Protein AF-A0ABD5PIG9-F1 (afdb_monomer)

Organism: NCBI:txid1364940

pLDDT: mean 81.3, std 18.11, range [39.03, 98.19]

Radius of gyration: 24.41 Å; Cα contacts (8 Å, |Δi|>4): 290; chains: 1; bounding box: 47×44×94 Å

Secondary structure (DSSP, 8-state):
------------SPPHHHHHHHHS-EEEE-SSGGGTT-TTEEEEEETTS-EEEEETTTTEESSGGGGGTTTTT--HHHHHHHHHTTSSPBPTTS-GGGS-TTTTTTSSS--EEE-TTS-EEE--S-S--S------SS--PPPTT--PPTT-SS--HHHHHTT--S--TTPPPP----

Foldseek 3Di:
DDDDPPPPPPPPDDDVLLLCLFQFDKDWAALDDPRNVNPQWIWIQGPVRDTWIARLVQLAIPDPVRVVQPPHPGGSRSSNVCQLQQVDADEQPDDNVSGHPCRNVNPPHFGWHADPVGDIDTHDDDPDPPDPPPPPDDDPDQDPPFQFDAPDQAGDPSRVVVPDGGTDNPHDHDPPDD

Structure (mmCIF, N/CA/C/O backbone):
data_AF-A0ABD5PIG9-F1
#
_entry.id   AF-A0ABD5PIG9-F1
#
loop_
_atom_site.group_PDB
_atom_site.id
_atom_site.type_symbol
_atom_site.label_atom_id
_atom_site.label_alt_id
_atom_site.label_comp_id
_atom_site.label_asym_id
_atom_site.label_entity_id
_atom_site.label_seq_id
_atom_site.pdbx_PDB_ins_code
_atom_site.Cartn_x
_atom_site.Cartn_y
_atom_site.Cartn_z
_atom_site.occupancy
_atom_site.B_iso_or_equiv
_atom_site.auth_seq_id
_atom_site.auth_comp_id
_atom_site.auth_asym_id
_atom_site.auth_atom_id
_atom_site.pdbx_PDB_model_num
ATOM 1 N N . MET A 1 1 ? -8.890 -8.506 -49.738 1.00 39.03 1 MET A N 1
ATOM 2 C CA . MET A 1 1 ? -7.422 -8.424 -49.581 1.00 39.03 1 MET A CA 1
ATOM 3 C C . MET A 1 1 ? -7.186 -7.591 -48.327 1.00 39.03 1 MET A C 1
ATOM 5 O O . MET A 1 1 ? -7.317 -6.383 -48.386 1.00 39.03 1 MET A O 1
ATOM 9 N N . SER A 1 2 ? -7.379 -8.223 -47.170 1.00 49.31 2 SER A N 1
ATOM 10 C CA . SER A 1 2 ? -6.330 -8.854 -46.350 1.00 49.31 2 SER A CA 1
ATOM 11 C C . SER A 1 2 ? -5.656 -7.812 -45.455 1.00 49.31 2 SER A C 1
ATOM 13 O O . SER A 1 2 ? -4.847 -7.031 -45.935 1.00 49.31 2 SER A O 1
ATOM 15 N N . ILE A 1 3 ? -6.185 -7.692 -44.237 1.00 56.75 3 ILE A N 1
ATOM 16 C CA . ILE A 1 3 ? -5.529 -7.994 -42.950 1.00 56.75 3 ILE A CA 1
ATOM 17 C C . ILE A 1 3 ? -4.554 -6.906 -42.496 1.00 56.75 3 ILE A C 1
ATOM 19 O O . ILE A 1 3 ? -3.367 -6.951 -42.774 1.00 56.75 3 ILE A O 1
ATOM 23 N N . TYR A 1 4 ? -5.069 -5.949 -41.735 1.00 59.78 4 TYR A N 1
ATOM 24 C CA . TYR A 1 4 ? -4.296 -5.355 -40.648 1.00 59.78 4 TYR A CA 1
ATOM 25 C C . TYR A 1 4 ? -5.263 -5.228 -39.467 1.00 59.78 4 TYR A C 1
ATOM 27 O O . TYR A 1 4 ? -5.643 -4.137 -39.053 1.00 59.78 4 TYR A O 1
ATOM 35 N N . GLU A 1 5 ? -5.753 -6.376 -38.989 1.00 55.44 5 GLU A N 1
ATOM 36 C CA . GLU A 1 5 ? -6.077 -6.492 -37.570 1.00 55.44 5 GLU A CA 1
ATOM 37 C C . GLU A 1 5 ? -4.741 -6.261 -36.869 1.00 55.44 5 GLU A C 1
ATOM 39 O O . GLU A 1 5 ? -3.821 -7.068 -36.976 1.00 55.44 5 GLU A O 1
ATOM 44 N N . ALA A 1 6 ? -4.573 -5.065 -36.312 1.00 51.53 6 ALA A N 1
ATOM 45 C CA . ALA A 1 6 ? -3.455 -4.792 -35.440 1.00 51.53 6 ALA A CA 1
ATOM 46 C C . ALA A 1 6 ? -3.723 -5.604 -34.177 1.00 51.53 6 ALA A C 1
ATOM 48 O O . ALA A 1 6 ? -4.491 -5.172 -33.319 1.00 51.53 6 ALA A O 1
ATOM 49 N N . ASP A 1 7 ? -3.138 -6.7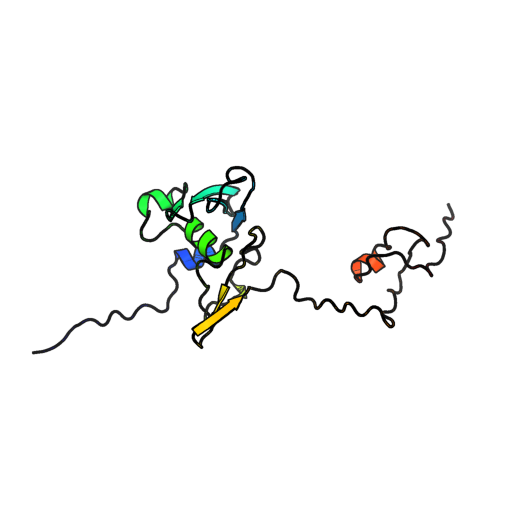99 -34.109 1.00 44.84 7 ASP A N 1
ATOM 50 C CA . ASP A 1 7 ? -2.909 -7.486 -32.850 1.00 44.84 7 ASP A CA 1
ATOM 51 C C . ASP A 1 7 ? -2.265 -6.463 -31.913 1.00 44.84 7 ASP A C 1
ATOM 53 O O . ASP A 1 7 ? -1.114 -6.050 -32.098 1.00 44.84 7 ASP A O 1
ATOM 57 N N . ALA A 1 8 ? -3.058 -5.962 -30.966 1.00 47.59 8 ALA A N 1
ATOM 58 C CA . ALA A 1 8 ? -2.567 -5.143 -29.884 1.00 47.59 8 ALA A CA 1
ATOM 59 C C . ALA A 1 8 ? -1.571 -6.023 -29.137 1.00 47.59 8 ALA A C 1
ATOM 61 O O . ALA A 1 8 ? -1.948 -6.955 -28.431 1.00 47.59 8 ALA A O 1
ATOM 62 N N . VAL A 1 9 ? -0.284 -5.772 -29.360 1.00 43.84 9 VAL A N 1
ATOM 63 C CA . VAL A 1 9 ? 0.760 -6.319 -28.511 1.00 43.84 9 VAL A CA 1
ATOM 64 C C . VAL A 1 9 ? 0.521 -5.659 -27.161 1.00 43.84 9 VAL A C 1
ATOM 66 O O . VAL A 1 9 ? 0.937 -4.521 -26.952 1.00 43.84 9 VAL A O 1
ATOM 69 N N . GLU A 1 10 ? -0.256 -6.326 -26.305 1.00 49.53 10 GLU A N 1
ATOM 70 C CA . GLU A 1 10 ? -0.412 -6.000 -24.891 1.00 49.53 10 GLU A CA 1
ATOM 71 C C . GLU A 1 10 ? 1.001 -5.750 -24.369 1.00 49.53 10 GLU A C 1
ATOM 73 O O . GLU A 1 10 ? 1.834 -6.662 -24.331 1.00 49.53 10 GLU A O 1
ATOM 78 N N . SER A 1 11 ? 1.332 -4.485 -24.106 1.00 50.00 11 SER A N 1
ATOM 79 C CA . SER A 1 11 ? 2.664 -4.144 -23.639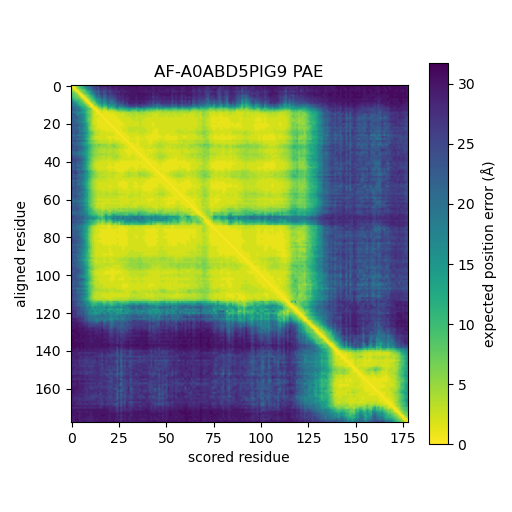 1.00 50.00 11 SER A CA 1
ATOM 80 C C . SER A 1 11 ? 2.871 -4.898 -22.335 1.00 50.00 11 SER A C 1
ATOM 82 O O . SER A 1 11 ? 2.123 -4.697 -21.384 1.00 50.00 11 SER A O 1
ATOM 84 N N . ILE A 1 12 ? 3.907 -5.730 -22.274 1.00 62.06 12 ILE A N 1
ATOM 85 C CA . ILE A 1 12 ? 4.318 -6.420 -21.042 1.00 62.06 12 ILE A CA 1
ATOM 86 C C . ILE A 1 12 ? 4.847 -5.399 -20.012 1.00 62.06 12 ILE A C 1
ATOM 88 O O . ILE A 1 12 ? 5.242 -5.763 -18.916 1.00 62.06 12 ILE A O 1
ATOM 92 N N . ASP A 1 13 ? 4.867 -4.111 -20.354 1.00 76.69 13 ASP A N 1
ATOM 93 C CA . ASP A 1 13 ? 5.374 -3.044 -19.513 1.00 76.69 13 ASP A CA 1
ATOM 94 C C . ASP A 1 13 ? 4.358 -2.633 -18.441 1.00 76.69 13 ASP A C 1
ATOM 96 O O . ASP A 1 13 ? 3.146 -2.599 -18.671 1.00 76.69 13 ASP A O 1
ATOM 100 N N . LEU A 1 14 ? 4.862 -2.298 -17.255 1.00 85.19 14 LEU A N 1
ATOM 101 C CA . LEU A 1 14 ? 4.020 -1.771 -16.188 1.00 85.19 14 LEU A CA 1
ATOM 102 C C . LEU A 1 14 ? 3.572 -0.362 -16.562 1.00 85.19 14 LEU A C 1
ATOM 104 O O . LEU A 1 14 ? 4.367 0.463 -17.016 1.00 85.19 14 LEU A O 1
ATOM 108 N N . GLU A 1 15 ? 2.315 -0.030 -16.269 1.00 89.62 15 GLU A N 1
ATOM 109 C CA . GLU A 1 15 ? 1.901 1.360 -16.389 1.00 89.62 15 GLU A CA 1
ATOM 110 C C . GLU A 1 15 ? 2.760 2.244 -15.465 1.00 89.62 15 GLU A C 1
ATOM 112 O O . GLU A 1 15 ? 3.003 1.881 -14.310 1.00 89.62 15 GLU A O 1
ATOM 117 N N . PRO A 1 16 ? 3.143 3.466 -15.882 1.00 91.44 16 PRO A N 1
ATOM 118 C CA . PRO A 1 16 ? 3.972 4.353 -15.061 1.00 91.44 16 PRO A CA 1
ATOM 119 C C . PRO A 1 16 ? 3.415 4.620 -13.654 1.00 91.44 16 PRO A C 1
ATOM 121 O O . PRO A 1 16 ? 4.156 4.938 -12.727 1.00 91.44 16 PRO A O 1
ATOM 124 N N . ARG A 1 17 ? 2.095 4.509 -13.468 1.00 92.12 17 ARG A N 1
ATOM 125 C CA . ARG A 1 17 ? 1.446 4.653 -12.156 1.00 92.12 17 ARG A CA 1
ATOM 126 C C . ARG A 1 17 ? 1.561 3.408 -11.293 1.00 92.12 17 ARG A C 1
ATOM 128 O O . ARG A 1 17 ? 1.597 3.561 -10.078 1.00 92.12 17 ARG A O 1
ATOM 135 N N . ASP A 1 18 ? 1.615 2.226 -11.899 1.00 94.12 18 ASP A N 1
ATOM 136 C CA . ASP A 1 18 ? 1.912 0.990 -11.180 1.00 94.12 18 ASP A CA 1
ATOM 137 C C . ASP A 1 18 ? 3.352 1.029 -10.681 1.00 94.12 18 ASP A C 1
ATOM 139 O O . ASP A 1 18 ? 3.585 0.780 -9.504 1.00 94.12 18 ASP A O 1
ATOM 143 N N . VAL A 1 19 ? 4.289 1.472 -11.531 1.00 94.81 19 VAL A N 1
ATOM 144 C CA . VAL A 1 19 ? 5.687 1.690 -11.131 1.00 94.81 19 VAL A CA 1
ATOM 145 C C . VAL A 1 19 ? 5.746 2.613 -9.917 1.00 94.81 19 VAL A C 1
ATOM 147 O O . VAL A 1 19 ? 6.268 2.227 -8.881 1.00 94.81 19 VAL A O 1
ATOM 150 N N . ARG A 1 20 ? 5.133 3.800 -9.990 1.00 95.12 20 ARG A N 1
ATOM 151 C CA . ARG A 1 20 ? 5.138 4.751 -8.865 1.00 95.12 20 ARG A CA 1
ATOM 152 C C . ARG A 1 20 ? 4.449 4.215 -7.612 1.00 95.12 20 ARG A C 1
ATOM 154 O O . ARG A 1 20 ? 4.896 4.513 -6.514 1.00 95.12 20 ARG A O 1
ATOM 161 N N . ALA A 1 21 ? 3.363 3.459 -7.760 1.00 95.88 21 ALA A N 1
ATOM 162 C CA . ALA A 1 21 ? 2.675 2.846 -6.629 1.00 95.88 21 ALA A CA 1
ATOM 163 C C . ALA A 1 21 ? 3.526 1.759 -5.952 1.00 95.88 21 ALA A C 1
ATOM 165 O O . ALA A 1 21 ? 3.414 1.555 -4.746 1.00 95.88 21 ALA A O 1
ATOM 166 N N . LEU A 1 22 ? 4.367 1.055 -6.709 1.00 96.06 22 LEU A N 1
ATOM 167 C CA . LEU A 1 22 ? 5.247 0.023 -6.169 1.00 96.06 22 LEU A CA 1
ATOM 168 C C . LEU A 1 22 ? 6.526 0.605 -5.569 1.00 96.06 22 LEU A C 1
ATOM 170 O O . LEU A 1 22 ? 6.946 0.119 -4.527 1.00 96.06 22 LEU A O 1
ATOM 174 N N . THR A 1 23 ? 7.121 1.631 -6.182 1.00 95.50 23 THR A N 1
ATOM 175 C CA . THR A 1 23 ? 8.476 2.096 -5.835 1.00 95.50 23 THR A CA 1
ATOM 176 C C . THR A 1 23 ? 8.529 3.346 -4.955 1.00 95.50 23 THR A C 1
ATOM 178 O O . THR A 1 23 ? 9.51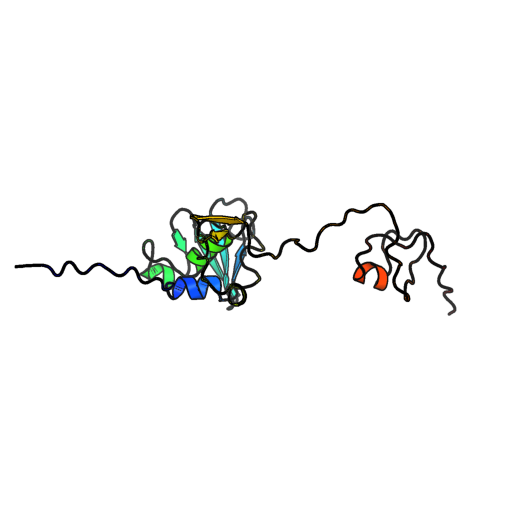9 3.550 -4.256 1.00 95.50 23 THR A O 1
ATOM 181 N N . GLU A 1 24 ? 7.510 4.214 -4.966 1.00 96.19 24 GLU A N 1
ATOM 182 C CA . GLU A 1 24 ? 7.509 5.386 -4.083 1.00 96.19 24 GLU A CA 1
ATOM 183 C C . GLU A 1 24 ? 7.164 4.988 -2.644 1.00 96.19 24 GLU A C 1
ATOM 185 O O . GLU A 1 24 ? 6.273 4.171 -2.409 1.00 96.19 24 GLU A O 1
ATOM 190 N N . CYS A 1 25 ? 7.820 5.642 -1.681 1.00 95.50 25 CYS A N 1
ATOM 191 C CA . CYS A 1 25 ? 7.554 5.442 -0.261 1.00 95.50 25 CYS A CA 1
ATOM 192 C C . CYS A 1 25 ? 6.132 5.900 0.097 1.00 95.50 25 CYS A C 1
ATOM 194 O O . CYS A 1 25 ? 5.823 7.100 0.044 1.00 95.50 25 CYS A O 1
ATOM 196 N N . GLN A 1 26 ? 5.254 4.949 0.425 1.00 96.38 26 GLN A N 1
ATOM 197 C CA . GLN A 1 26 ? 3.865 5.231 0.799 1.00 96.38 26 GLN A CA 1
ATOM 198 C C . GLN A 1 26 ? 3.332 4.228 1.827 1.00 96.38 26 GLN A C 1
ATOM 200 O O . GLN A 1 26 ? 3.316 3.019 1.581 1.00 96.38 26 GLN A O 1
ATOM 205 N N . SER A 1 27 ? 2.773 4.724 2.926 1.00 97.00 27 SER A N 1
ATOM 206 C CA . SER A 1 27 ? 2.111 3.884 3.928 1.00 97.00 27 SER A CA 1
ATOM 207 C C . SER A 1 27 ? 0.622 3.761 3.615 1.00 97.00 27 SER A C 1
ATOM 209 O O . SER A 1 27 ? -0.044 4.762 3.350 1.00 97.00 27 SER A O 1
ATOM 211 N N . VAL A 1 28 ? 0.097 2.537 3.655 1.00 98.06 28 VAL A N 1
ATOM 212 C CA . VAL A 1 28 ? -1.342 2.254 3.557 1.00 98.06 28 VAL A CA 1
ATOM 213 C C . VAL A 1 28 ? -1.818 1.829 4.932 1.00 98.06 28 VAL A C 1
ATOM 215 O O . VAL A 1 28 ? -1.350 0.815 5.435 1.00 98.06 28 VAL A O 1
ATOM 218 N N . LEU A 1 29 ? -2.714 2.608 5.528 1.00 97.69 29 LEU A N 1
ATOM 219 C CA . LEU A 1 29 ? -3.262 2.348 6.853 1.00 97.69 29 LEU A CA 1
ATOM 220 C C . LEU A 1 29 ? -4.715 1.892 6.729 1.00 97.69 29 LEU A C 1
ATOM 222 O O . LEU A 1 29 ? -5.505 2.517 6.015 1.00 97.69 29 LEU A O 1
ATOM 226 N N . GLU A 1 30 ? -5.062 0.841 7.463 1.00 96.50 30 GLU A N 1
ATOM 227 C CA . GLU A 1 30 ? -6.441 0.411 7.704 1.00 96.50 30 GLU A CA 1
ATOM 228 C C . GLU A 1 30 ? -6.808 0.595 9.183 1.00 96.50 30 GLU A C 1
ATOM 230 O O . GLU A 1 30 ? -5.932 0.699 10.042 1.00 96.50 30 GLU A O 1
ATOM 235 N N . ASP A 1 31 ? -8.108 0.680 9.472 1.00 95.56 31 ASP A N 1
ATOM 236 C CA . ASP A 1 31 ? -8.677 0.758 10.827 1.00 95.56 31 ASP A CA 1
ATOM 237 C C . ASP A 1 31 ? -8.042 1.814 11.769 1.00 95.56 31 ASP A C 1
ATOM 239 O O . ASP A 1 31 ? -8.007 1.687 12.995 1.00 95.56 31 ASP A O 1
ATOM 243 N N . MET A 1 32 ? -7.548 2.921 11.209 1.00 93.19 32 MET A N 1
ATOM 244 C CA . MET A 1 32 ? -6.927 4.004 11.974 1.00 93.19 32 MET A CA 1
ATOM 245 C C . MET A 1 32 ? -7.318 5.382 11.434 1.00 93.19 32 MET A C 1
ATOM 247 O O . MET A 1 32 ? -7.628 5.563 10.257 1.00 93.19 32 MET A O 1
ATOM 251 N N . GLY A 1 33 ? -7.300 6.392 12.308 1.00 92.88 33 GLY A N 1
ATOM 252 C CA . GLY A 1 33 ? -7.524 7.783 11.923 1.00 92.88 33 GLY A CA 1
ATOM 253 C C . GLY A 1 33 ? -8.888 7.978 11.260 1.00 92.88 33 GLY A C 1
ATOM 254 O O . GLY A 1 33 ? -9.921 7.638 11.837 1.00 92.88 33 GLY A O 1
ATOM 255 N N . ARG A 1 34 ? -8.885 8.523 10.038 1.00 94.75 34 ARG A N 1
ATOM 256 C CA . ARG A 1 34 ? -10.098 8.807 9.248 1.00 94.75 34 ARG A CA 1
ATOM 257 C C . ARG A 1 34 ? -10.830 7.552 8.756 1.00 94.75 34 ARG A C 1
ATOM 259 O O . ARG A 1 34 ? -11.977 7.678 8.344 1.00 94.75 34 ARG A O 1
ATOM 266 N N . VAL A 1 35 ? -10.188 6.383 8.789 1.00 96.75 35 VAL A N 1
ATOM 267 C CA . VAL A 1 35 ? -10.733 5.112 8.271 1.00 96.75 35 VAL A CA 1
ATOM 268 C C . VAL A 1 35 ? -10.982 4.074 9.370 1.00 96.75 35 VAL A C 1
ATOM 270 O O . VAL A 1 35 ? -11.126 2.885 9.108 1.00 96.75 35 VAL A O 1
ATOM 273 N N . LYS A 1 36 ? -11.040 4.514 10.629 1.00 96.62 36 LYS A N 1
ATOM 274 C CA . LYS A 1 36 ? -11.334 3.638 11.766 1.00 96.62 36 LYS A CA 1
ATOM 275 C C . LYS A 1 36 ? -12.732 3.016 11.647 1.00 96.62 36 LYS A C 1
ATOM 277 O O . LYS A 1 36 ? -13.708 3.744 11.467 1.00 96.62 36 LYS A O 1
ATOM 282 N N . ASN A 1 37 ? -12.829 1.700 11.837 1.00 95.94 37 ASN A N 1
ATOM 283 C CA . ASN A 1 37 ? -14.034 0.884 11.661 1.00 95.94 37 ASN A CA 1
ATOM 284 C C . ASN A 1 37 ? -14.704 1.064 10.284 1.00 95.94 37 ASN A C 1
ATOM 286 O O . ASN A 1 37 ? -15.934 1.052 10.189 1.00 95.94 37 ASN A O 1
ATOM 290 N N . ALA A 1 38 ? -13.915 1.307 9.236 1.00 95.25 38 ALA A N 1
ATOM 291 C CA . ALA A 1 38 ? -14.417 1.570 7.897 1.00 95.25 38 ALA A CA 1
ATOM 292 C C . ALA A 1 38 ? -13.822 0.567 6.900 1.00 95.25 38 ALA A C 1
ATOM 294 O O . ALA A 1 38 ? -12.716 0.751 6.397 1.00 95.25 38 ALA A O 1
ATOM 295 N N . ASP A 1 39 ? -14.572 -0.500 6.626 1.00 94.75 39 ASP A N 1
ATOM 296 C CA . ASP A 1 39 ? -14.156 -1.543 5.686 1.00 94.75 39 ASP A CA 1
ATOM 297 C C . ASP A 1 39 ? -13.954 -0.977 4.273 1.00 94.75 39 ASP A C 1
ATOM 299 O O . ASP A 1 39 ? -14.695 -0.095 3.830 1.00 94.75 39 ASP A O 1
ATOM 303 N N . ASP A 1 40 ? -12.968 -1.517 3.554 1.00 95.31 40 ASP A N 1
ATOM 304 C CA . ASP A 1 40 ? -12.550 -1.105 2.203 1.00 95.31 40 ASP A CA 1
ATOM 305 C C . ASP A 1 40 ? -12.097 0.365 2.069 1.00 95.31 40 ASP A C 1
ATOM 307 O O . ASP A 1 40 ? -11.829 0.832 0.956 1.00 95.31 40 ASP A O 1
ATOM 311 N N . LEU A 1 41 ? -11.975 1.096 3.183 1.00 97.75 41 LEU A N 1
ATOM 312 C CA . LEU A 1 41 ? -11.447 2.454 3.221 1.00 97.75 41 LEU A CA 1
ATOM 313 C C . LEU A 1 41 ? -10.039 2.466 3.807 1.00 97.75 41 LEU A C 1
ATOM 315 O O . LEU A 1 41 ? -9.777 1.946 4.887 1.00 97.75 41 LEU A O 1
ATOM 319 N N . TYR A 1 42 ? -9.133 3.120 3.090 1.00 98.12 42 TYR A N 1
ATOM 320 C CA . TYR A 1 42 ? -7.719 3.172 3.432 1.00 98.12 42 TYR A CA 1
ATOM 321 C C . TYR A 1 42 ? -7.234 4.613 3.490 1.00 98.12 42 TYR A C 1
ATOM 323 O O . TYR A 1 42 ? -7.607 5.450 2.662 1.00 98.12 42 TYR A O 1
ATOM 331 N N . LEU A 1 43 ? -6.369 4.901 4.459 1.00 98.19 43 LEU A N 1
ATOM 332 C CA . LEU A 1 43 ? -5.657 6.169 4.537 1.00 98.19 43 LEU A CA 1
ATOM 333 C C . LEU A 1 43 ? -4.252 5.968 3.974 1.00 98.19 43 LEU A C 1
ATOM 335 O O . LEU A 1 43 ? -3.453 5.214 4.527 1.00 98.19 43 LEU A O 1
ATOM 339 N N . VAL A 1 44 ? -3.952 6.632 2.860 1.00 97.94 44 VAL A N 1
ATOM 340 C CA . VAL A 1 44 ? -2.634 6.561 2.224 1.00 97.94 44 VAL A CA 1
ATOM 341 C C . VAL A 1 44 ? -1.819 7.786 2.598 1.00 97.94 44 VAL A C 1
ATOM 343 O O . VAL A 1 44 ? -2.171 8.902 2.213 1.00 97.94 44 VAL A O 1
ATOM 346 N N . VAL A 1 45 ? -0.705 7.569 3.293 1.00 97.62 45 VAL A N 1
ATOM 347 C CA . VAL A 1 45 ? 0.282 8.606 3.604 1.00 97.62 45 VAL A CA 1
ATOM 348 C C . VAL A 1 45 ? 1.371 8.561 2.539 1.00 97.62 45 VAL A C 1
ATOM 350 O O . VAL A 1 45 ? 2.081 7.569 2.382 1.00 97.62 45 VAL A O 1
ATOM 353 N N . SER A 1 46 ? 1.475 9.628 1.754 1.00 95.19 46 SER A N 1
ATOM 354 C CA . SER A 1 46 ? 2.491 9.759 0.706 1.00 95.19 46 SER A CA 1
ATOM 355 C C . SER A 1 46 ? 3.836 10.232 1.262 1.00 95.19 46 SER A C 1
ATOM 357 O O . SER A 1 46 ? 3.881 10.884 2.301 1.00 95.19 46 SER A O 1
ATOM 359 N N . GLN A 1 47 ? 4.925 10.012 0.519 1.00 91.38 47 GLN A N 1
ATOM 360 C CA . GLN A 1 47 ? 6.265 10.516 0.857 1.00 91.38 47 GLN A CA 1
ATOM 361 C C . GLN A 1 47 ? 6.312 12.024 1.165 1.00 91.38 47 GLN A C 1
ATOM 363 O O . GLN A 1 47 ? 7.140 12.474 1.949 1.00 91.38 47 GLN A O 1
ATOM 368 N N . SER A 1 48 ? 5.425 12.825 0.565 1.00 92.06 48 SER A N 1
ATOM 369 C CA . SER A 1 48 ? 5.349 14.265 0.837 1.00 92.06 48 SER A CA 1
ATOM 370 C C . SER A 1 48 ? 4.620 14.606 2.145 1.00 92.06 48 SER A C 1
ATOM 372 O O . SER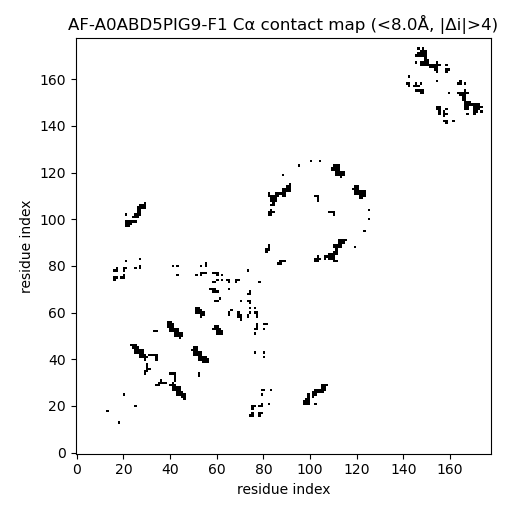 A 1 48 ? 4.353 15.778 2.388 1.00 92.06 48 SER A O 1
ATOM 374 N N . GLY A 1 49 ? 4.214 13.606 2.933 1.00 93.62 49 GLY A N 1
ATOM 375 C CA . GLY A 1 49 ? 3.421 13.761 4.153 1.00 93.62 49 GLY A CA 1
ATOM 376 C C . GLY A 1 49 ? 1.937 14.051 3.917 1.00 93.62 49 GLY A C 1
ATOM 377 O O . GLY A 1 49 ? 1.209 14.290 4.872 1.00 93.62 49 GLY A O 1
ATOM 378 N N . ASN A 1 50 ? 1.466 14.041 2.664 1.00 96.25 50 ASN A N 1
AT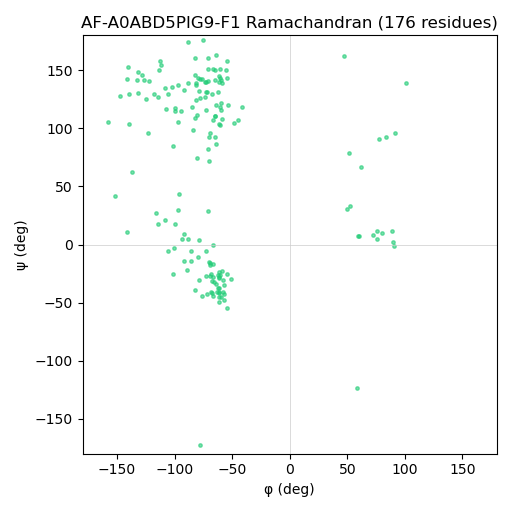OM 379 C CA . ASN A 1 50 ? 0.045 14.241 2.377 1.00 96.25 50 ASN A CA 1
ATOM 380 C C . ASN A 1 50 ? -0.721 12.938 2.581 1.00 96.25 50 ASN A C 1
ATOM 382 O O . ASN A 1 50 ? -0.277 11.886 2.107 1.00 96.25 50 ASN A O 1
ATOM 386 N N . GLU A 1 51 ? -1.889 13.048 3.202 1.00 96.69 51 GLU A N 1
ATOM 387 C CA . GLU A 1 51 ? -2.808 11.944 3.442 1.00 96.69 51 GLU A CA 1
ATOM 388 C C . GLU A 1 51 ? -3.970 11.979 2.449 1.00 96.69 51 GLU A C 1
ATOM 390 O O . GLU A 1 51 ? -4.570 13.030 2.216 1.00 96.69 51 GLU A O 1
ATOM 395 N N . TYR A 1 52 ? -4.319 10.823 1.892 1.00 96.88 52 TYR A N 1
ATOM 396 C CA . TYR A 1 52 ? -5.444 10.685 0.973 1.00 96.88 52 TYR A CA 1
ATOM 397 C C . TYR A 1 52 ? -6.319 9.513 1.383 1.00 96.88 52 TYR A C 1
ATOM 399 O O . TYR A 1 52 ? -5.823 8.403 1.577 1.00 96.88 52 TYR A O 1
ATOM 407 N N . LEU A 1 53 ? -7.624 9.753 1.472 1.00 97.38 53 LEU A N 1
ATOM 408 C CA . LEU A 1 53 ? -8.595 8.689 1.671 1.00 97.38 53 LEU A CA 1
ATOM 409 C C . LEU A 1 53 ? -8.850 7.990 0.332 1.00 97.38 53 LEU A C 1
ATOM 411 O O . LEU A 1 53 ? -9.023 8.638 -0.710 1.00 97.38 53 LEU A O 1
ATOM 415 N N . VAL A 1 54 ? -8.803 6.664 0.365 1.00 96.88 54 VAL A N 1
ATOM 416 C CA . VAL A 1 54 ? -8.987 5.785 -0.786 1.00 96.88 54 VAL A CA 1
ATOM 417 C C . VAL A 1 54 ? -10.099 4.802 -0.466 1.00 96.88 54 VAL A C 1
ATOM 419 O O . VAL A 1 54 ? -10.027 4.090 0.530 1.00 96.88 54 VAL A O 1
ATOM 422 N N . ASP A 1 55 ? -11.097 4.753 -1.335 1.00 95.69 55 ASP A N 1
ATOM 423 C CA . ASP A 1 55 ? -12.152 3.748 -1.330 1.00 95.69 55 ASP A CA 1
ATOM 424 C C . ASP A 1 55 ? -11.787 2.656 -2.334 1.00 95.69 55 ASP A C 1
ATOM 426 O O . ASP A 1 55 ? -11.854 2.852 -3.551 1.00 95.69 55 ASP A O 1
ATOM 430 N N . ALA A 1 56 ? -11.364 1.504 -1.813 1.00 94.44 56 ALA A N 1
ATOM 431 C CA . ALA A 1 56 ? -10.968 0.366 -2.630 1.00 94.44 56 ALA A CA 1
ATOM 432 C C . ALA A 1 56 ? -12.158 -0.260 -3.370 1.00 94.44 56 ALA A C 1
ATOM 434 O O . ALA A 1 56 ? -11.976 -0.852 -4.432 1.00 94.44 56 ALA A O 1
ATOM 435 N N . ARG A 1 57 ? -13.380 -0.104 -2.846 1.00 93.12 57 ARG A N 1
ATOM 436 C CA . ARG A 1 57 ? -14.597 -0.678 -3.425 1.00 93.12 57 ARG A CA 1
ATOM 437 C C . ARG A 1 57 ? -15.061 0.105 -4.647 1.00 93.12 57 ARG A C 1
ATOM 439 O O . ARG A 1 57 ? -15.447 -0.497 -5.645 1.00 93.12 57 ARG A O 1
ATOM 446 N N . SER A 1 58 ? -15.049 1.436 -4.568 1.00 91.50 58 SER A N 1
ATOM 447 C CA . SER A 1 58 ? -15.464 2.303 -5.683 1.00 91.50 58 SER A CA 1
ATOM 448 C C . SER A 1 58 ? -14.315 2.719 -6.606 1.00 91.50 58 SER A C 1
ATOM 450 O O . SER A 1 58 ? -14.561 3.224 -7.702 1.00 91.50 58 SER A O 1
ATOM 452 N N . GLY A 1 59 ? -13.065 2.523 -6.180 1.00 91.12 59 GLY A N 1
ATOM 453 C CA . GLY A 1 59 ? -11.881 3.005 -6.890 1.00 91.12 59 GLY A CA 1
ATOM 454 C C . GLY A 1 59 ? -11.631 4.507 -6.732 1.00 91.12 59 GLY A C 1
ATOM 455 O O . GLY A 1 59 ? -10.815 5.076 -7.460 1.00 91.12 59 GLY A O 1
ATOM 456 N N . ALA A 1 60 ? -12.334 5.168 -5.808 1.00 92.50 60 ALA A N 1
ATOM 457 C CA . ALA A 1 60 ? -12.213 6.600 -5.581 1.00 92.50 60 ALA A CA 1
ATOM 458 C C . ALA A 1 60 ? -11.009 6.942 -4.693 1.00 92.50 60 ALA A C 1
ATOM 460 O O . ALA A 1 60 ? -10.659 6.227 -3.755 1.00 92.50 60 ALA A O 1
ATOM 461 N N . CYS A 1 61 ? -10.387 8.088 -4.960 1.00 95.06 61 CYS A N 1
ATOM 462 C CA . CYS A 1 61 ? -9.341 8.652 -4.118 1.00 95.06 61 CYS A CA 1
ATOM 463 C C . CYS A 1 61 ? -9.493 10.175 -4.038 1.00 95.06 61 CYS A C 1
ATOM 465 O O . CYS A 1 61 ? -9.795 10.829 -5.033 1.00 95.06 61 CYS A O 1
ATOM 467 N N . GLU A 1 62 ? -9.226 10.756 -2.868 1.00 94.69 62 GLU A N 1
ATOM 468 C CA . GLU A 1 62 ? -9.281 12.212 -2.654 1.00 94.69 62 GLU A CA 1
ATOM 469 C C . GLU A 1 62 ? -8.119 12.984 -3.303 1.00 94.69 62 GLU A C 1
ATOM 471 O O . GLU A 1 62 ? -8.085 14.214 -3.272 1.00 94.69 62 GLU A O 1
ATOM 476 N N . CYS A 1 63 ? -7.130 12.292 -3.876 1.00 94.38 63 CYS A N 1
ATOM 477 C CA . CYS A 1 63 ? -5.974 12.969 -4.446 1.00 94.38 63 CYS A CA 1
ATOM 478 C C . CYS A 1 63 ? -6.322 13.733 -5.741 1.00 94.38 63 CYS A C 1
ATOM 480 O O . CYS A 1 63 ? -7.172 13.285 -6.517 1.00 94.38 63 CYS A O 1
ATOM 482 N N . PRO A 1 64 ? -5.598 14.825 -6.055 1.00 92.25 64 PRO A N 1
ATOM 483 C CA . PRO A 1 64 ? -5.857 15.618 -7.258 1.00 92.25 64 PRO A CA 1
ATOM 484 C C . PRO A 1 64 ? -5.796 14.822 -8.573 1.00 92.25 64 PRO A C 1
ATOM 486 O O . PRO A 1 64 ? -6.576 15.088 -9.481 1.00 92.25 64 PRO A O 1
ATOM 489 N N . ASP A 1 65 ? -4.915 13.816 -8.678 1.00 89.50 65 ASP A N 1
ATOM 490 C CA . ASP A 1 65 ? -4.799 12.977 -9.890 1.00 89.50 65 ASP A CA 1
ATOM 491 C C . ASP A 1 65 ? -6.059 12.123 -10.122 1.00 89.50 65 ASP A C 1
ATOM 493 O O . ASP A 1 65 ? -6.407 11.836 -11.266 1.00 89.50 65 ASP A O 1
ATOM 497 N N . SER A 1 66 ? -6.791 11.766 -9.058 1.00 88.69 66 SER A N 1
ATOM 498 C CA . SER A 1 66 ? -8.029 10.985 -9.169 1.00 88.69 66 SER A CA 1
ATOM 499 C C . SER A 1 66 ? -9.130 11.756 -9.891 1.00 88.69 66 SER A C 1
ATOM 501 O O . SER A 1 66 ? -9.915 11.151 -10.617 1.00 88.69 66 SER A O 1
ATOM 503 N N . ILE A 1 67 ? -9.174 13.085 -9.756 1.00 83.69 67 ILE A N 1
ATOM 504 C CA . ILE A 1 67 ? -10.221 13.935 -10.350 1.00 83.69 67 ILE A CA 1
ATOM 505 C C . ILE A 1 67 ? -10.275 13.772 -11.875 1.00 83.69 67 ILE A C 1
ATOM 507 O O . ILE A 1 67 ? -11.333 13.899 -12.483 1.00 83.69 67 ILE A O 1
ATOM 511 N N . HIS A 1 68 ? -9.139 13.479 -12.506 1.00 81.56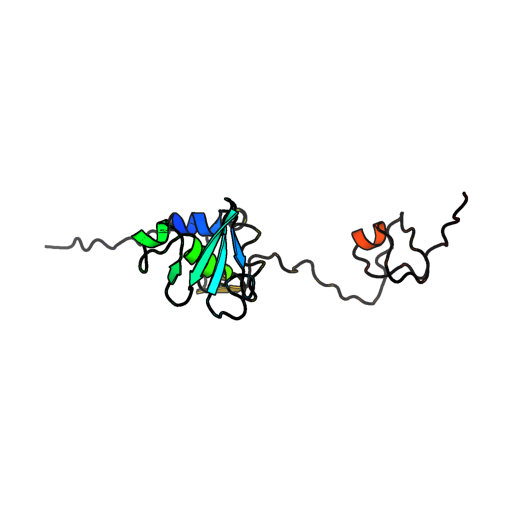 68 HIS A N 1
ATOM 512 C CA . HIS A 1 68 ? -9.041 13.342 -13.960 1.00 81.56 68 HIS A CA 1
ATOM 513 C C . HIS A 1 68 ? -9.034 11.883 -14.437 1.00 81.56 68 HIS A C 1
ATOM 515 O O . HIS A 1 68 ? -8.950 11.647 -15.639 1.00 81.56 68 HIS A O 1
ATOM 521 N N . ARG A 1 69 ? -9.054 10.910 -13.515 1.00 74.81 69 ARG A N 1
ATOM 522 C CA . ARG A 1 69 ? -8.753 9.490 -13.795 1.00 74.81 69 ARG A CA 1
ATOM 523 C C . ARG A 1 69 ? -9.642 8.499 -13.042 1.00 74.81 69 ARG A C 1
ATOM 525 O O . ARG A 1 69 ? -9.326 7.316 -12.990 1.00 74.81 69 ARG A O 1
ATOM 532 N N . SER A 1 70 ? -10.710 8.975 -12.406 1.00 66.44 70 SER A N 1
ATOM 533 C CA . SER A 1 70 ? -11.674 8.102 -11.729 1.00 66.44 70 SER A CA 1
ATOM 534 C C . SER A 1 70 ? -12.864 7.836 -12.647 1.00 66.44 70 SER A C 1
ATOM 536 O O . SER A 1 70 ? -13.371 8.793 -13.239 1.00 66.44 70 SER A O 1
ATOM 538 N N . PRO A 1 71 ? -13.366 6.591 -12.731 1.00 62.59 71 PRO A N 1
ATOM 539 C CA . PRO A 1 71 ? -12.857 5.361 -12.101 1.00 62.59 71 PRO A CA 1
ATOM 540 C C . PRO A 1 71 ? -11.819 4.608 -12.960 1.00 62.59 71 PRO A C 1
ATOM 542 O O . PRO A 1 71 ? -11.019 3.838 -12.431 1.00 62.59 71 PRO A O 1
ATOM 545 N N . GLU A 1 72 ? -11.810 4.829 -14.279 1.00 65.19 72 GLU A N 1
ATOM 546 C CA . GLU A 1 72 ? -10.933 4.118 -15.213 1.00 65.19 72 GLU A CA 1
ATOM 547 C C . GLU A 1 72 ? -9.527 4.720 -15.253 1.00 65.19 72 GLU A C 1
ATOM 549 O O . GLU A 1 72 ? -9.323 5.899 -15.544 1.00 65.19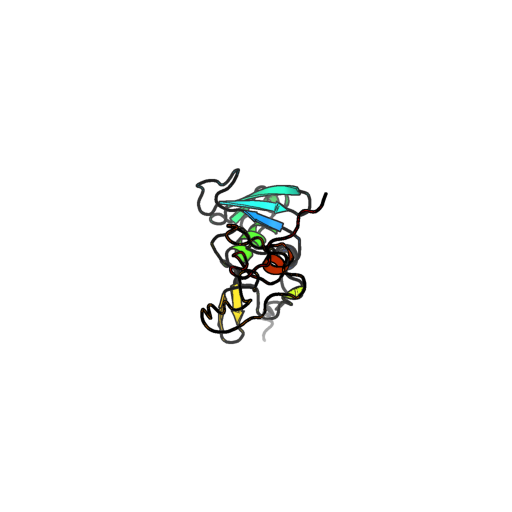 72 GLU A O 1
ATOM 554 N N . GLY A 1 73 ? -8.533 3.874 -14.990 1.00 66.75 73 GLY A N 1
ATOM 555 C CA . GLY A 1 73 ? -7.129 4.246 -15.080 1.00 66.75 73 GLY A CA 1
ATOM 556 C C . GLY A 1 73 ? -6.523 4.799 -13.794 1.00 66.75 73 GLY A C 1
ATOM 557 O O . GLY A 1 73 ? -5.324 5.048 -13.836 1.00 66.75 73 GLY A O 1
ATOM 558 N N . GLY A 1 74 ? -7.284 4.936 -12.695 1.00 84.19 74 GLY A N 1
ATOM 559 C CA . GLY A 1 74 ? -6.875 5.104 -11.284 1.00 84.19 74 GLY A CA 1
ATOM 560 C C . GLY A 1 74 ? -5.773 6.130 -10.954 1.00 84.19 74 GLY A C 1
ATOM 561 O O . GLY A 1 74 ? -4.940 6.512 -11.773 1.00 84.19 74 GLY A O 1
ATOM 562 N N . CYS A 1 75 ? -5.655 6.552 -9.699 1.00 94.62 75 CYS A N 1
ATOM 563 C CA . CYS A 1 75 ? -4.449 7.263 -9.252 1.00 94.62 75 CYS A CA 1
ATOM 564 C C . CYS A 1 75 ? -3.382 6.269 -8.748 1.00 94.62 75 CYS A C 1
ATOM 566 O O . CYS A 1 75 ? -3.630 5.064 -8.634 1.00 94.62 75 CYS A O 1
ATOM 568 N N . LYS A 1 76 ? -2.179 6.759 -8.424 1.00 94.81 76 LYS A N 1
ATOM 569 C CA . LYS A 1 76 ? -1.143 5.918 -7.794 1.00 94.81 76 LYS A CA 1
ATOM 570 C C . LYS A 1 76 ? -1.553 5.408 -6.404 1.00 94.81 76 LYS A C 1
ATOM 572 O O . LYS A 1 76 ? -1.232 4.281 -6.065 1.00 94.81 76 LYS A O 1
ATOM 577 N N . HIS A 1 77 ? -2.304 6.196 -5.628 1.00 96.75 77 HIS A N 1
ATOM 578 C CA . HIS A 1 77 ? -2.711 5.831 -4.264 1.00 96.75 77 HIS A CA 1
ATOM 579 C C . HIS A 1 77 ? -3.701 4.663 -4.259 1.00 96.75 77 HIS A C 1
ATOM 581 O O . HIS A 1 77 ? -3.559 3.745 -3.463 1.00 96.75 77 HIS A O 1
ATOM 587 N N . TYR A 1 78 ? -4.653 4.654 -5.195 1.00 96.00 78 TYR A N 1
ATOM 588 C CA . TYR A 1 78 ? -5.555 3.519 -5.377 1.00 96.00 78 TYR A CA 1
ATOM 589 C C . TYR A 1 78 ? -4.780 2.253 -5.751 1.00 96.00 78 TYR A C 1
ATOM 591 O O . TYR A 1 78 ? -4.904 1.229 -5.090 1.00 96.00 78 TYR A O 1
ATOM 599 N N . ARG A 1 79 ? -3.891 2.335 -6.748 1.00 95.94 79 ARG A N 1
ATOM 600 C CA . ARG A 1 79 ? -3.031 1.202 -7.127 1.00 95.94 79 ARG A CA 1
ATOM 601 C C . ARG A 1 79 ? -2.175 0.704 -5.965 1.00 95.94 79 ARG A C 1
ATOM 603 O O . ARG A 1 79 ? -2.053 -0.503 -5.789 1.00 95.94 79 ARG A O 1
ATOM 610 N N . ARG A 1 80 ? -1.627 1.617 -5.156 1.00 97.12 80 ARG A N 1
ATOM 611 C CA . ARG A 1 80 ? -0.863 1.294 -3.946 1.00 97.12 80 ARG A CA 1
ATOM 612 C C . ARG A 1 80 ? -1.691 0.445 -2.988 1.00 97.12 80 ARG A C 1
ATOM 614 O O . ARG A 1 80 ? -1.202 -0.585 -2.542 1.00 97.12 80 ARG A O 1
ATOM 621 N N . VAL A 1 81 ? -2.941 0.831 -2.724 1.00 97.25 81 VAL A N 1
ATOM 622 C CA . VAL A 1 81 ? -3.876 0.047 -1.898 1.00 97.25 81 VAL A CA 1
ATOM 623 C C . VAL A 1 81 ? -4.114 -1.336 -2.500 1.00 97.25 81 VAL A C 1
ATOM 625 O O . VAL A 1 81 ? -4.022 -2.334 -1.788 1.00 97.25 81 VAL A O 1
ATOM 628 N N . MET A 1 82 ? -4.340 -1.422 -3.813 1.00 96.44 82 MET A N 1
ATOM 629 C CA . MET A 1 82 ? -4.571 -2.707 -4.481 1.00 96.44 82 MET A CA 1
ATOM 630 C C . MET A 1 82 ? -3.371 -3.655 -4.362 1.00 96.44 82 MET A C 1
ATOM 632 O O . MET A 1 82 ? -3.558 -4.843 -4.114 1.00 96.44 82 MET A O 1
ATOM 636 N N . PHE A 1 83 ? -2.143 -3.148 -4.499 1.00 96.25 83 PHE A N 1
ATOM 637 C CA . PHE A 1 83 ? -0.937 -3.957 -4.310 1.00 96.25 83 PHE A CA 1
ATOM 638 C C . PHE A 1 83 ? -0.690 -4.307 -2.837 1.00 96.25 83 PHE A C 1
ATOM 640 O O . PHE A 1 83 ? -0.377 -5.454 -2.532 1.00 96.25 83 PHE A O 1
ATOM 647 N N . ALA A 1 84 ? -0.870 -3.351 -1.919 1.00 96.75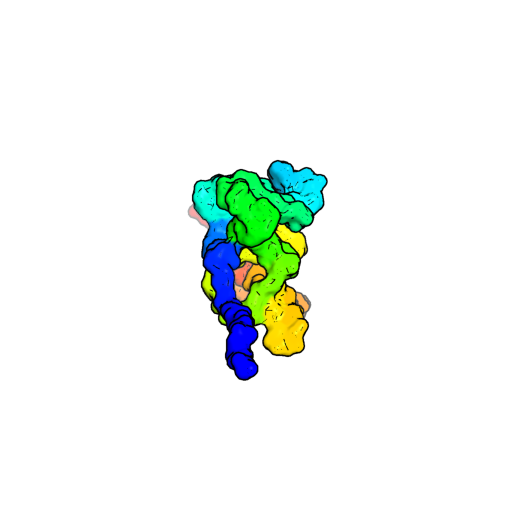 84 ALA A N 1
ATOM 648 C CA . ALA A 1 84 ? -0.627 -3.539 -0.487 1.00 96.75 84 ALA A CA 1
ATOM 649 C C . ALA A 1 84 ? -1.558 -4.594 0.128 1.00 96.75 84 ALA A C 1
ATOM 651 O O . ALA A 1 84 ? -1.126 -5.432 0.912 1.00 96.75 84 ALA A O 1
ATOM 652 N N . THR A 1 85 ? -2.830 -4.580 -0.270 1.00 96.00 85 THR A N 1
ATOM 653 C CA . THR A 1 85 ? -3.843 -5.551 0.175 1.00 96.00 85 THR A CA 1
ATOM 654 C C . THR A 1 85 ? -3.750 -6.889 -0.564 1.00 96.00 85 THR A C 1
ATOM 656 O O . THR A 1 85 ? -4.418 -7.854 -0.198 1.00 96.00 85 THR A O 1
ATOM 659 N N . GLY A 1 86 ? -2.948 -6.960 -1.632 1.00 95.31 86 GLY A N 1
ATOM 660 C CA . GLY A 1 86 ? -2.874 -8.126 -2.507 1.00 95.31 86 GLY A CA 1
ATOM 661 C C . GLY A 1 86 ? -4.101 -8.317 -3.404 1.00 95.31 86 GLY A C 1
ATOM 662 O O . GLY A 1 86 ? -4.189 -9.336 -4.088 1.00 95.31 86 GLY A O 1
ATOM 663 N N . ALA A 1 87 ? -5.035 -7.359 -3.441 1.00 94.25 87 ALA A N 1
ATOM 664 C CA . ALA A 1 87 ? -6.156 -7.363 -4.381 1.00 94.25 87 ALA A CA 1
ATOM 665 C C . ALA A 1 87 ? -5.675 -7.319 -5.843 1.00 94.25 87 ALA A C 1
ATOM 667 O O . ALA A 1 87 ? -6.314 -7.878 -6.734 1.00 94.25 87 ALA A O 1
ATOM 668 N N . ARG A 1 88 ? -4.508 -6.708 -6.080 1.00 93.44 88 ARG A N 1
ATOM 669 C CA . ARG A 1 88 ? -3.738 -6.825 -7.317 1.00 93.44 88 ARG A CA 1
ATOM 670 C C . ARG A 1 88 ? -2.382 -7.457 -7.019 1.00 93.44 88 ARG A C 1
ATOM 672 O O . ARG A 1 88 ? -1.659 -6.999 -6.140 1.00 93.44 88 ARG A O 1
ATOM 679 N N . SER A 1 89 ? -2.026 -8.491 -7.775 1.00 93.75 89 SER A N 1
ATOM 680 C CA . SER A 1 89 ? -0.708 -9.119 -7.685 1.00 93.75 89 SER A CA 1
ATOM 681 C C . SER A 1 89 ? 0.350 -8.286 -8.399 1.00 93.75 89 SER A C 1
ATOM 683 O O . SER A 1 89 ? 0.110 -7.768 -9.493 1.00 93.75 89 SER A O 1
ATOM 685 N N . VAL A 1 90 ? 1.544 -8.231 -7.825 1.00 92.50 90 VAL A N 1
ATOM 686 C CA . VAL A 1 90 ? 2.733 -7.726 -8.505 1.00 92.50 90 VAL A CA 1
ATOM 687 C C . VAL A 1 90 ? 3.191 -8.758 -9.544 1.00 92.50 90 VAL A C 1
ATOM 689 O O . VAL A 1 90 ? 3.278 -9.944 -9.207 1.00 92.50 90 VAL A O 1
ATOM 692 N N . PRO A 1 91 ? 3.458 -8.359 -10.801 1.00 90.69 91 PRO A N 1
ATOM 693 C CA . PRO A 1 91 ? 3.947 -9.286 -11.816 1.00 90.69 91 PRO A CA 1
ATOM 694 C C . PRO A 1 91 ? 5.289 -9.929 -11.436 1.00 90.69 91 PRO A C 1
ATOM 696 O O . PRO A 1 91 ? 6.165 -9.269 -10.886 1.00 90.69 91 PRO A O 1
ATOM 699 N N . ALA A 1 92 ? 5.465 -11.203 -11.794 1.00 87.94 92 ALA A N 1
ATOM 700 C CA . ALA A 1 92 ? 6.632 -12.014 -11.420 1.00 87.94 92 ALA A CA 1
ATOM 701 C C . ALA A 1 92 ? 7.979 -11.462 -11.918 1.00 87.94 92 ALA A C 1
ATOM 703 O O . ALA A 1 92 ? 9.025 -11.755 -11.351 1.00 87.94 92 ALA A O 1
ATOM 704 N N . TRP A 1 93 ? 7.957 -10.708 -13.017 1.00 86.75 93 TRP A N 1
ATOM 705 C CA . TRP A 1 93 ? 9.147 -10.157 -13.663 1.00 86.75 93 TRP A CA 1
ATOM 706 C C . TRP A 1 93 ? 9.597 -8.817 -13.058 1.00 86.75 93 TRP A C 1
ATOM 708 O O . TRP A 1 93 ? 10.634 -8.293 -13.462 1.00 86.75 93 TRP A O 1
ATOM 718 N N . VAL A 1 94 ? 8.829 -8.247 -12.121 1.00 89.50 94 VAL A N 1
ATOM 719 C CA . VAL A 1 94 ? 9.188 -7.000 -11.433 1.00 89.50 94 VAL A CA 1
ATOM 720 C C . VAL A 1 94 ? 10.343 -7.256 -10.471 1.00 89.50 94 VAL A C 1
ATOM 722 O O . VAL A 1 94 ? 10.285 -8.164 -9.644 1.00 89.50 94 VAL A O 1
ATOM 725 N N . GLU A 1 95 ? 11.367 -6.409 -10.547 1.00 88.38 95 GLU A N 1
ATOM 726 C CA . GLU A 1 95 ? 12.499 -6.424 -9.623 1.00 88.38 95 GLU A CA 1
ATOM 727 C C . GLU A 1 95 ? 12.034 -6.068 -8.205 1.00 88.38 95 GLU A C 1
ATOM 729 O O . GLU A 1 95 ? 11.648 -4.931 -7.922 1.00 88.38 95 GLU A O 1
ATOM 734 N N . THR A 1 96 ? 12.059 -7.048 -7.305 1.00 87.12 96 THR A N 1
ATOM 735 C CA . THR A 1 96 ? 11.466 -6.924 -5.968 1.00 87.12 96 THR A CA 1
ATOM 736 C C . THR A 1 96 ? 12.235 -5.959 -5.077 1.00 87.12 96 THR A C 1
ATOM 738 O O . THR A 1 96 ? 11.636 -5.311 -4.225 1.00 87.12 96 THR A O 1
ATOM 741 N N . THR A 1 97 ? 13.539 -5.790 -5.316 1.00 88.62 97 THR A N 1
ATOM 742 C CA . THR A 1 97 ? 14.381 -4.833 -4.584 1.00 88.62 97 THR A CA 1
ATOM 743 C C . THR A 1 97 ? 14.056 -3.371 -4.898 1.00 88.62 97 THR A C 1
ATOM 745 O O . THR A 1 97 ? 14.418 -2.486 -4.126 1.00 88.62 97 THR A O 1
ATOM 748 N N . ALA A 1 98 ? 13.360 -3.101 -6.008 1.00 91.12 98 ALA A N 1
ATOM 749 C CA . ALA A 1 98 ? 12.890 -1.763 -6.358 1.00 91.12 98 ALA A CA 1
ATOM 750 C C . ALA A 1 98 ? 11.532 -1.420 -5.723 1.00 91.12 98 ALA A C 1
ATOM 752 O O . ALA A 1 98 ? 11.132 -0.255 -5.734 1.00 91.12 98 ALA A O 1
ATOM 753 N N . ILE A 1 99 ? 10.811 -2.418 -5.201 1.00 94.88 99 ILE A N 1
ATOM 754 C CA . ILE A 1 99 ? 9.535 -2.223 -4.514 1.00 94.88 99 ILE A CA 1
ATOM 755 C C . ILE A 1 99 ? 9.813 -1.601 -3.145 1.00 94.88 99 ILE A C 1
ATOM 757 O O . ILE A 1 99 ? 10.759 -1.975 -2.458 1.00 94.88 99 ILE A O 1
ATOM 761 N N . ASP A 1 100 ? 8.973 -0.651 -2.745 1.00 95.31 100 ASP A N 1
ATOM 762 C CA . ASP A 1 100 ? 9.007 -0.070 -1.409 1.00 95.31 100 ASP A CA 1
ATOM 763 C C . ASP A 1 100 ? 8.932 -1.177 -0.348 1.00 95.31 100 ASP A C 1
ATOM 765 O O . ASP A 1 100 ? 7.948 -1.918 -0.274 1.00 95.31 100 ASP A O 1
ATOM 769 N N . ALA A 1 101 ? 9.967 -1.255 0.488 1.00 93.50 101 ALA A N 1
ATOM 770 C CA . ALA A 1 101 ? 10.117 -2.264 1.531 1.00 93.50 101 ALA A CA 1
ATOM 771 C C . ALA A 1 101 ? 8.962 -2.263 2.549 1.00 93.50 101 ALA A C 1
ATOM 773 O O . ALA A 1 101 ? 8.697 -3.288 3.172 1.00 93.50 101 ALA A O 1
ATOM 774 N N . HIS A 1 102 ? 8.244 -1.143 2.685 1.00 93.44 102 HIS A N 1
ATOM 775 C CA . HIS A 1 102 ? 7.108 -0.994 3.601 1.00 93.44 102 HIS A CA 1
ATOM 776 C C . HIS A 1 102 ? 5.749 -1.334 2.958 1.00 93.44 102 HIS A C 1
ATOM 778 O O . HIS A 1 102 ? 4.686 -1.069 3.536 1.00 93.44 102 HIS A O 1
ATOM 784 N N . LEU A 1 103 ? 5.736 -1.899 1.743 1.00 95.62 103 LEU A N 1
ATOM 785 C CA . LEU A 1 103 ? 4.500 -2.271 1.058 1.00 95.62 103 LEU A CA 1
ATOM 786 C C . LEU A 1 103 ? 3.698 -3.285 1.887 1.00 95.62 103 LEU A C 1
ATOM 788 O O . LEU A 1 103 ? 4.106 -4.424 2.086 1.00 95.62 103 LEU A O 1
ATOM 792 N N . GLY A 1 104 ? 2.506 -2.870 2.317 1.00 94.94 104 GLY A N 1
ATOM 793 C CA . GLY A 1 104 ? 1.571 -3.728 3.044 1.00 94.94 104 GLY A CA 1
ATOM 794 C C . GLY A 1 104 ? 1.871 -3.907 4.538 1.00 94.94 104 GLY A C 1
ATOM 795 O O . GLY A 1 104 ? 1.231 -4.728 5.184 1.00 94.94 104 GLY A O 1
ATOM 796 N N . GLU A 1 105 ? 2.807 -3.151 5.121 1.00 95.12 105 GLU A N 1
ATOM 797 C CA . GLU A 1 105 ? 3.204 -3.336 6.526 1.00 95.12 105 GLU A CA 1
ATOM 798 C C . GLU A 1 105 ? 2.052 -3.117 7.526 1.00 95.12 105 GLU A C 1
ATOM 800 O O . GLU A 1 105 ? 1.931 -3.852 8.515 1.00 95.12 105 GLU A O 1
ATOM 805 N N . HIS A 1 106 ? 1.185 -2.142 7.240 1.00 95.38 106 HIS A N 1
ATOM 806 C CA . HIS A 1 106 ? 0.113 -1.679 8.127 1.00 95.38 106 HIS A CA 1
ATOM 807 C C . HIS A 1 106 ? -1.297 -2.081 7.670 1.00 95.38 106 HIS A C 1
ATOM 809 O O . HIS A 1 106 ? -2.274 -1.458 8.081 1.00 95.38 106 HIS A O 1
ATOM 815 N N . VAL A 1 107 ? -1.403 -3.111 6.829 1.00 95.94 107 VAL A N 1
ATOM 816 C CA . VAL A 1 107 ? -2.676 -3.762 6.494 1.00 95.94 107 VAL A CA 1
ATOM 817 C C . VAL A 1 107 ? -2.676 -5.196 7.026 1.00 95.94 107 VAL A C 1
ATOM 819 O O . VAL A 1 107 ? -1.622 -5.819 7.163 1.00 95.94 107 VAL A O 1
ATOM 822 N N . SER A 1 108 ? -3.850 -5.723 7.366 1.00 93.69 108 SER A N 1
ATOM 823 C CA . SER A 1 108 ? -4.038 -7.102 7.844 1.00 93.69 108 SER A CA 1
ATOM 824 C C . SER A 1 108 ? -3.891 -8.124 6.724 1.00 93.69 108 SER A C 1
ATOM 826 O O . SER A 1 108 ? -3.516 -9.271 6.965 1.00 93.69 108 SER A O 1
ATOM 828 N N . SER A 1 109 ? -4.175 -7.704 5.491 1.00 93.38 109 SER A N 1
ATOM 829 C CA . SER A 1 109 ? -3.899 -8.481 4.286 1.00 93.38 109 SER A CA 1
ATOM 830 C C . SER A 1 109 ? -2.409 -8.452 3.935 1.00 93.38 109 SER A C 1
ATOM 832 O O . SER A 1 109 ? -1.603 -7.807 4.598 1.00 93.38 109 SER A O 1
ATOM 834 N N . SER A 1 110 ? -2.003 -9.182 2.897 1.00 90.94 110 SER A N 1
ATOM 835 C CA . SER A 1 110 ? -0.598 -9.232 2.484 1.00 90.94 110 SER A CA 1
ATOM 836 C C . SER A 1 110 ? -0.453 -9.040 0.977 1.00 90.94 110 SER A C 1
ATOM 838 O O . SER A 1 110 ? -1.260 -9.601 0.223 1.00 90.94 110 SER A O 1
ATOM 840 N N . PRO A 1 111 ? 0.586 -8.309 0.522 1.00 94.56 111 PRO A N 1
ATOM 841 C CA . PRO A 1 111 ? 0.911 -8.202 -0.891 1.00 94.56 111 PRO A CA 1
ATOM 842 C C . PRO A 1 111 ? 1.104 -9.575 -1.533 1.00 94.56 111 PRO A C 1
ATOM 844 O O . PRO A 1 111 ? 1.538 -10.536 -0.895 1.00 94.56 111 PRO A O 1
ATOM 847 N N . ARG A 1 112 ? 0.795 -9.665 -2.824 1.00 93.81 112 ARG A N 1
ATOM 848 C CA . ARG A 1 112 ? 0.853 -10.913 -3.591 1.00 93.81 112 ARG A CA 1
ATOM 849 C C . ARG A 1 112 ? 1.781 -10.771 -4.781 1.00 93.81 112 ARG A C 1
ATOM 851 O O . ARG A 1 112 ? 1.732 -9.750 -5.466 1.00 93.81 112 ARG A O 1
ATOM 858 N N . VAL A 1 113 ? 2.556 -11.813 -5.066 1.00 89.75 113 VAL A N 1
ATOM 859 C CA . VAL A 1 113 ? 3.429 -11.885 -6.248 1.00 89.75 113 VAL A CA 1
ATOM 860 C C . VAL A 1 113 ? 2.915 -12.983 -7.163 1.00 89.75 113 VAL A C 1
ATOM 862 O O . VAL A 1 113 ? 2.691 -14.110 -6.717 1.00 89.75 113 VAL A O 1
ATOM 865 N N . ALA A 1 114 ? 2.690 -12.658 -8.432 1.00 87.62 114 ALA A N 1
ATOM 866 C CA . ALA A 1 114 ? 2.327 -13.657 -9.429 1.00 87.62 114 ALA A CA 1
ATOM 867 C C . ALA A 1 114 ? 3.485 -14.648 -9.636 1.00 87.62 114 ALA A C 1
ATOM 869 O O . ALA A 1 114 ? 4.650 -14.267 -9.522 1.00 87.62 114 ALA A O 1
ATOM 870 N N . VAL A 1 115 ? 3.175 -15.894 -9.993 1.00 80.69 115 VAL A N 1
ATOM 871 C CA . VAL A 1 115 ? 4.170 -16.853 -10.504 1.00 80.69 115 VAL A CA 1
ATOM 872 C C . VAL A 1 115 ? 3.938 -17.181 -11.966 1.00 80.69 115 VAL A C 1
ATOM 874 O O . VAL A 1 115 ? 2.835 -17.066 -12.499 1.00 80.69 115 VAL A O 1
ATOM 877 N N . THR A 1 116 ? 5.019 -17.581 -12.629 1.00 72.44 116 THR A N 1
ATOM 878 C CA . THR A 1 116 ? 5.066 -17.859 -14.067 1.00 72.44 116 THR A CA 1
ATOM 879 C C . THR A 1 116 ? 4.239 -19.078 -14.487 1.00 72.44 116 THR A C 1
ATOM 881 O O . THR A 1 116 ? 3.925 -19.203 -15.667 1.00 72.44 116 THR A O 1
ATOM 884 N N . ASP A 1 117 ? 3.848 -19.947 -13.552 1.00 70.38 117 ASP A N 1
ATOM 885 C CA . ASP A 1 117 ? 2.979 -21.111 -13.772 1.00 70.38 117 ASP A CA 1
ATOM 886 C C . ASP A 1 117 ? 1.482 -20.827 -13.518 1.00 70.38 117 ASP A C 1
ATOM 888 O O . ASP A 1 117 ? 0.653 -21.731 -13.617 1.00 70.38 117 ASP A O 1
ATOM 892 N N . GLY A 1 118 ? 1.120 -19.572 -13.228 1.00 62.69 118 GLY A N 1
ATOM 893 C CA . GLY A 1 118 ? -0.263 -19.142 -13.003 1.00 62.69 118 GLY A CA 1
ATOM 894 C C . GLY A 1 118 ? -0.747 -19.235 -11.552 1.00 62.69 118 GLY A C 1
ATOM 895 O O . GLY A 1 118 ? -1.901 -18.905 -11.280 1.00 62.69 118 GLY A O 1
ATOM 896 N N . GLY A 1 119 ? 0.101 -19.651 -10.609 1.00 66.06 119 GLY A N 1
ATOM 897 C CA . GLY A 1 119 ? -0.157 -19.502 -9.172 1.00 66.06 119 GLY A CA 1
ATOM 898 C C . GLY A 1 119 ? 0.092 -18.082 -8.624 1.00 66.06 119 GLY A C 1
ATOM 899 O O . GLY A 1 119 ? 0.412 -17.135 -9.350 1.00 66.06 119 GLY A O 1
ATOM 900 N N . VAL A 1 120 ? 0.012 -17.939 -7.296 1.00 58.72 120 VAL A N 1
ATOM 901 C CA . VAL A 1 120 ? 0.368 -16.709 -6.565 1.00 58.72 120 VAL A CA 1
ATOM 902 C C . VAL A 1 120 ? 1.111 -17.075 -5.276 1.00 58.72 120 VAL A C 1
ATOM 904 O O . VAL A 1 120 ? 0.605 -17.883 -4.499 1.00 58.72 120 VAL A O 1
ATOM 907 N N . PHE A 1 121 ? 2.272 -16.462 -5.020 1.00 65.88 121 PHE A N 1
ATOM 908 C CA . PHE A 1 121 ? 2.946 -16.535 -3.718 1.00 65.88 121 PHE A CA 1
ATOM 909 C C . PHE A 1 121 ? 2.443 -15.421 -2.789 1.00 65.88 121 PHE A C 1
ATOM 911 O O . PHE A 1 121 ? 2.244 -14.274 -3.207 1.00 65.88 121 PHE A O 1
ATOM 918 N N . ALA A 1 122 ? 2.239 -15.760 -1.515 1.00 56.12 122 ALA A N 1
ATOM 919 C CA . ALA A 1 122 ? 1.875 -14.798 -0.483 1.00 56.12 122 ALA A CA 1
ATOM 920 C C . ALA A 1 122 ? 3.137 -14.092 0.044 1.00 56.12 122 ALA A C 1
ATOM 922 O O . ALA A 1 122 ? 3.919 -14.698 0.769 1.00 56.12 122 ALA A O 1
ATOM 923 N N . GLY A 1 123 ? 3.299 -12.811 -0.296 1.00 54.69 123 GLY A N 1
ATOM 924 C CA . GLY A 1 123 ? 4.215 -11.890 0.380 1.00 54.69 123 GLY A CA 1
ATOM 925 C C . GLY A 1 123 ? 5.555 -11.614 -0.308 1.00 54.69 123 GLY A C 1
ATOM 926 O O . GLY A 1 123 ? 6.238 -12.512 -0.795 1.00 54.69 123 GLY A O 1
ATOM 927 N N . PHE A 1 124 ? 5.959 -10.341 -0.262 1.00 53.34 124 PHE A N 1
ATOM 928 C CA . PHE A 1 124 ? 7.365 -9.943 -0.224 1.00 53.34 124 PHE A CA 1
ATOM 929 C C . PHE A 1 124 ? 7.775 -9.989 1.247 1.00 53.34 124 PHE A C 1
ATOM 931 O O . PHE A 1 124 ? 7.150 -9.333 2.080 1.00 53.34 124 PHE A O 1
ATOM 938 N N . GLY A 1 125 ? 8.736 -10.839 1.597 1.00 49.62 125 GLY A N 1
ATOM 939 C CA . GLY A 1 125 ? 9.106 -11.074 2.988 1.00 49.62 125 GLY A CA 1
ATOM 940 C C . GLY A 1 125 ? 9.559 -9.796 3.695 1.00 49.62 125 GLY A C 1
ATOM 941 O O . GLY A 1 125 ? 10.658 -9.307 3.461 1.00 49.62 125 GLY A O 1
ATOM 942 N N . SER A 1 126 ? 8.718 -9.286 4.591 1.00 47.84 126 SER A N 1
ATOM 943 C CA . SER A 1 126 ? 9.103 -8.476 5.757 1.00 47.84 126 SER A CA 1
ATOM 944 C C . SER A 1 126 ? 8.078 -8.636 6.885 1.00 47.84 126 SER A C 1
ATOM 946 O O . SER A 1 126 ? 7.710 -7.689 7.563 1.00 47.84 126 SER A O 1
ATOM 948 N N . LYS A 1 127 ? 7.616 -9.872 7.104 1.00 43.66 127 LYS A N 1
ATOM 949 C CA . LYS A 1 127 ? 7.173 -10.357 8.417 1.00 43.66 127 LYS A CA 1
ATOM 950 C C . LYS A 1 127 ? 7.686 -11.792 8.548 1.00 43.66 127 LYS A C 1
ATOM 952 O O . LYS A 1 127 ? 7.163 -12.686 7.902 1.00 43.66 127 LYS A O 1
ATOM 957 N N . ALA A 1 128 ? 8.750 -11.957 9.333 1.00 44.56 128 ALA A N 1
ATOM 958 C CA . ALA A 1 128 ? 9.252 -13.230 9.855 1.00 44.56 128 ALA A CA 1
ATOM 959 C C . ALA A 1 128 ? 9.482 -14.374 8.834 1.00 44.56 128 ALA A C 1
ATOM 961 O O . ALA A 1 128 ? 8.730 -15.339 8.800 1.00 44.56 128 ALA A O 1
ATOM 962 N N . ASP A 1 129 ? 10.592 -14.324 8.091 1.00 43.34 129 ASP A N 1
ATOM 963 C CA . ASP A 1 129 ? 11.308 -15.548 7.661 1.00 43.34 129 ASP A CA 1
ATOM 964 C C . ASP A 1 129 ? 12.720 -15.601 8.279 1.00 43.34 129 ASP A C 1
ATOM 966 O O . ASP A 1 129 ? 13.644 -16.219 7.770 1.00 43.34 129 ASP A O 1
ATOM 970 N N . MET A 1 130 ? 12.925 -14.968 9.438 1.00 45.09 130 MET A N 1
ATOM 971 C CA . MET A 1 130 ? 13.997 -15.441 10.310 1.00 45.09 130 MET A CA 1
ATOM 972 C C . MET A 1 130 ? 13.387 -16.581 11.114 1.00 45.09 130 MET A C 1
ATOM 974 O O . MET A 1 130 ? 12.603 -16.346 12.032 1.00 45.09 130 MET A O 1
ATOM 978 N N . GLY A 1 131 ? 13.653 -17.807 10.658 1.00 40.59 131 GLY A N 1
ATOM 979 C CA . GLY A 1 131 ? 13.058 -19.029 11.178 1.00 40.59 131 GLY A CA 1
ATOM 980 C C . GLY A 1 131 ? 12.975 -19.029 12.700 1.00 40.59 131 GLY A C 1
ATOM 981 O O . GLY A 1 131 ? 13.991 -18.989 13.393 1.00 40.59 131 GLY A O 1
ATOM 982 N N . THR A 1 132 ? 11.750 -19.106 13.215 1.00 40.59 132 THR A N 1
ATOM 983 C CA . THR A 1 132 ? 11.487 -19.439 14.609 1.00 40.59 132 THR A CA 1
ATOM 984 C C . THR A 1 132 ? 11.969 -20.866 14.843 1.00 40.59 132 THR A C 1
ATOM 986 O O . THR A 1 132 ? 11.222 -21.834 14.725 1.00 40.59 132 THR A O 1
ATOM 989 N N . GLN A 1 133 ? 13.250 -21.009 15.171 1.00 44.62 133 GLN A N 1
ATOM 990 C CA . GLN A 1 133 ? 13.716 -22.161 15.918 1.00 44.62 133 GLN A CA 1
ATOM 991 C C . GLN A 1 133 ? 13.185 -21.998 17.342 1.00 44.62 133 GLN A C 1
ATOM 993 O O . GLN A 1 133 ? 13.884 -21.541 18.239 1.00 44.62 133 GLN A O 1
ATOM 998 N N . THR A 1 134 ? 11.931 -22.384 17.576 1.00 41.94 134 THR A N 1
ATOM 999 C CA . THR A 1 134 ? 11.511 -22.829 18.909 1.00 41.94 134 THR A CA 1
ATOM 1000 C C . THR A 1 134 ? 12.175 -24.177 19.167 1.00 41.94 134 THR A C 1
ATOM 1002 O O . THR A 1 134 ? 11.540 -25.227 19.113 1.00 41.94 134 THR A O 1
ATOM 1005 N N . SER A 1 135 ? 13.484 -24.139 19.391 1.00 45.00 135 SER A N 1
ATOM 1006 C CA . SER A 1 135 ? 14.267 -25.259 19.888 1.00 45.00 135 SER A CA 1
ATOM 1007 C C . SER A 1 135 ? 14.494 -24.997 21.367 1.00 45.00 135 SER A C 1
ATOM 1009 O O . SER A 1 135 ? 15.501 -24.430 21.776 1.00 45.00 135 SER A O 1
ATOM 1011 N N . SER A 1 136 ? 13.527 -25.394 22.186 1.00 53.25 136 SER A N 1
ATOM 1012 C CA . SER A 1 136 ? 13.612 -25.369 23.648 1.00 53.25 136 SER A CA 1
ATOM 1013 C C . SER A 1 136 ? 14.580 -26.423 24.210 1.00 53.25 136 SER A C 1
ATOM 1015 O O . SER A 1 136 ? 14.350 -26.942 25.297 1.00 53.25 136 SER A O 1
ATOM 1017 N N . ASP A 1 137 ? 15.625 -26.813 23.476 1.00 47.81 137 ASP A N 1
ATOM 1018 C CA . ASP A 1 137 ? 16.530 -27.873 23.914 1.00 47.81 137 ASP A CA 1
ATOM 1019 C C . ASP A 1 137 ? 17.903 -27.773 23.211 1.00 47.81 137 ASP A C 1
ATOM 1021 O O . ASP A 1 137 ? 18.049 -28.155 22.051 1.00 47.81 137 ASP A O 1
ATOM 1025 N N . LYS A 1 138 ? 18.894 -27.308 23.995 1.00 45.56 138 LYS A N 1
ATOM 1026 C CA . LYS A 1 138 ? 20.371 -27.338 23.831 1.00 45.56 138 LYS A CA 1
ATOM 1027 C C . LYS A 1 138 ? 21.081 -26.151 23.134 1.00 45.56 138 LYS A C 1
ATOM 1029 O O . LYS A 1 138 ? 21.275 -26.122 21.926 1.00 45.56 138 LYS A O 1
ATOM 1034 N N . THR A 1 139 ? 21.573 -25.254 24.005 1.00 51.69 139 THR A N 1
ATOM 1035 C CA . THR A 1 139 ? 22.869 -24.530 23.971 1.00 51.69 139 THR A CA 1
ATOM 1036 C C . THR A 1 139 ? 23.157 -23.579 22.803 1.00 51.69 139 THR A C 1
ATOM 1038 O O . THR A 1 139 ? 24.109 -23.789 22.057 1.00 51.69 139 THR A O 1
ATOM 1041 N N . ILE A 1 140 ? 22.415 -22.474 22.694 1.00 63.09 140 ILE A N 1
ATOM 1042 C CA . ILE A 1 140 ? 23.037 -21.233 22.201 1.00 63.09 140 ILE A CA 1
ATOM 1043 C C . ILE A 1 140 ? 23.774 -20.642 23.404 1.00 63.09 140 ILE A C 1
ATOM 1045 O O . ILE A 1 140 ? 23.139 -20.288 24.401 1.00 63.09 140 ILE A O 1
ATOM 1049 N N . GLU A 1 141 ? 25.107 -20.641 23.351 1.00 76.44 141 GLU A N 1
ATOM 1050 C CA . GLU A 1 141 ? 25.938 -19.994 24.367 1.00 76.44 141 GLU A CA 1
ATOM 1051 C C . GLU A 1 141 ? 25.575 -18.507 24.440 1.00 76.44 141 GLU A C 1
ATOM 1053 O O . GLU A 1 141 ? 25.300 -17.863 23.424 1.00 76.44 141 GLU A O 1
ATOM 1058 N N . ARG A 1 142 ? 25.501 -17.974 25.662 1.00 84.94 142 ARG A N 1
ATOM 1059 C CA . ARG A 1 142 ? 25.246 -16.547 25.861 1.00 84.94 142 ARG A CA 1
ATOM 1060 C C . ARG A 1 142 ? 26.446 -15.743 25.346 1.00 84.94 142 ARG A C 1
ATOM 1062 O O . ARG A 1 142 ? 27.556 -16.268 25.367 1.00 84.94 142 ARG A O 1
ATOM 1069 N N . PRO A 1 143 ? 26.239 -14.500 24.882 1.00 86.94 143 PRO A N 1
ATOM 1070 C CA . PRO A 1 143 ? 27.345 -13.660 24.438 1.00 86.94 143 PRO A CA 1
ATOM 1071 C C . PRO A 1 143 ? 28.347 -13.410 25.578 1.00 86.94 143 PRO A C 1
ATOM 1073 O O . PRO A 1 143 ? 27.963 -13.397 26.750 1.00 86.94 143 PRO A O 1
ATOM 1076 N N . ASP A 1 144 ? 29.619 -13.206 25.224 1.00 84.50 144 ASP A N 1
ATOM 1077 C CA . ASP A 1 144 ? 30.736 -13.071 26.176 1.00 84.50 144 ASP A CA 1
ATOM 1078 C C . ASP A 1 144 ? 30.589 -11.866 27.129 1.00 84.50 144 ASP A C 1
ATOM 1080 O O . ASP A 1 144 ? 31.147 -11.870 28.223 1.00 84.50 144 ASP A O 1
ATOM 1084 N N . ASP A 1 145 ? 29.823 -10.843 26.739 1.00 86.56 145 ASP A N 1
ATOM 1085 C CA . ASP A 1 145 ? 29.491 -9.637 27.512 1.00 86.56 145 ASP A CA 1
ATOM 1086 C C . ASP A 1 145 ? 28.124 -9.742 28.225 1.00 86.56 145 ASP A C 1
ATOM 1088 O O . ASP A 1 145 ? 27.403 -8.760 28.432 1.00 86.56 145 ASP A O 1
ATOM 1092 N N . CYS A 1 146 ? 27.717 -10.960 28.588 1.00 87.94 146 CYS A N 1
ATOM 1093 C CA . CYS A 1 146 ? 26.479 -11.206 29.319 1.00 87.94 146 CYS A CA 1
ATOM 1094 C C . CYS A 1 146 ? 26.543 -10.716 30.782 1.00 87.94 146 CYS A C 1
ATOM 1096 O O . CYS A 1 146 ? 26.810 -11.494 31.694 1.00 87.94 146 CYS A O 1
ATOM 1098 N N . ASP A 1 147 ? 26.104 -9.479 31.019 1.00 88.25 147 ASP A N 1
ATOM 1099 C CA . ASP A 1 147 ? 25.919 -8.905 32.368 1.00 88.25 147 ASP A CA 1
ATOM 1100 C C . ASP A 1 147 ? 24.466 -9.017 32.888 1.00 88.25 147 ASP A C 1
ATOM 1102 O O . ASP A 1 147 ? 23.864 -8.055 33.374 1.00 88.25 147 ASP A O 1
ATOM 1106 N N . CYS A 1 148 ? 23.816 -10.171 32.707 1.00 89.00 148 CYS A N 1
ATOM 1107 C CA . CYS A 1 148 ? 22.444 -10.359 33.196 1.00 89.00 148 CYS A CA 1
ATOM 1108 C C . CYS A 1 148 ? 22.386 -10.375 34.730 1.00 89.00 148 CYS A C 1
ATOM 1110 O O . CYS A 1 148 ? 23.054 -11.187 35.362 1.00 89.00 148 CYS A O 1
ATOM 1112 N N . ILE A 1 149 ? 21.488 -9.573 35.311 1.00 85.19 149 ILE A N 1
ATOM 1113 C CA . ILE A 1 149 ? 21.118 -9.689 36.727 1.00 85.19 149 ILE A CA 1
ATOM 1114 C C . ILE A 1 149 ? 20.244 -10.947 36.900 1.00 85.19 149 ILE A C 1
ATOM 1116 O O . ILE A 1 149 ? 19.230 -11.062 36.199 1.00 85.19 149 ILE A O 1
ATOM 1120 N N . PRO A 1 150 ? 20.585 -11.868 37.822 1.00 80.31 150 PRO A N 1
ATOM 1121 C CA . PRO A 1 150 ? 19.748 -13.025 38.133 1.00 80.31 150 PRO A CA 1
ATOM 1122 C C . PRO A 1 150 ? 18.325 -12.621 38.519 1.00 80.31 150 PRO A C 1
ATOM 1124 O O . PRO A 1 150 ? 18.117 -11.595 39.166 1.00 80.31 150 PRO A O 1
ATOM 1127 N N . ASP A 1 151 ? 17.343 -13.427 38.115 1.00 79.00 151 ASP A N 1
ATOM 1128 C CA . ASP A 1 151 ? 15.912 -13.236 38.401 1.00 79.00 151 ASP A CA 1
ATOM 1129 C C . ASP A 1 151 ? 15.287 -11.925 37.881 1.00 79.00 151 ASP A C 1
ATOM 1131 O O . ASP A 1 151 ? 14.116 -11.635 38.150 1.00 79.00 151 ASP A O 1
ATOM 1135 N N . ALA A 1 152 ? 16.019 -11.136 37.087 1.00 83.44 152 ALA A N 1
ATOM 1136 C CA . ALA A 1 152 ? 15.433 -10.018 36.367 1.00 83.44 152 ALA A CA 1
ATOM 1137 C C . ALA A 1 152 ? 14.423 -10.527 35.327 1.00 83.44 152 ALA A C 1
ATOM 1139 O O . ALA A 1 152 ? 14.637 -11.523 34.634 1.00 83.44 152 ALA A O 1
ATOM 1140 N N . SER A 1 153 ? 13.313 -9.805 35.175 1.00 86.69 153 SER A N 1
ATOM 1141 C CA . SER A 1 153 ? 12.291 -10.143 34.179 1.00 86.69 153 SER A CA 1
ATOM 1142 C C . SER A 1 153 ? 12.749 -9.904 32.738 1.00 86.69 153 SER A C 1
ATOM 1144 O O . SER A 1 153 ? 12.102 -10.391 31.816 1.00 86.69 153 SER A O 1
ATOM 1146 N N . LEU A 1 154 ? 13.841 -9.157 32.539 1.00 90.06 154 LEU A N 1
ATOM 1147 C CA . LEU A 1 154 ? 14.381 -8.785 31.236 1.00 90.06 154 LEU A CA 1
ATOM 1148 C C . LEU A 1 154 ? 15.879 -9.121 31.141 1.00 90.06 154 LEU A C 1
ATOM 1150 O O . LEU A 1 154 ? 16.593 -9.003 32.139 1.00 90.06 154 LEU A O 1
ATOM 1154 N N . PRO A 1 155 ? 16.369 -9.512 29.952 1.00 90.44 155 PRO A N 1
ATOM 1155 C CA . PRO A 1 155 ? 17.784 -9.759 29.709 1.00 90.44 155 PRO A CA 1
ATOM 1156 C C . PRO A 1 155 ? 18.608 -8.471 29.690 1.00 90.44 155 PRO A C 1
ATOM 1158 O O . PRO A 1 155 ? 18.089 -7.379 29.458 1.00 90.44 155 PRO A O 1
ATOM 1161 N N . CYS A 1 156 ? 19.924 -8.608 29.870 1.00 90.19 156 CYS A N 1
ATOM 1162 C CA . CYS A 1 156 ? 20.853 -7.524 29.566 1.00 90.19 156 CYS A CA 1
ATOM 1163 C C . CYS A 1 156 ? 20.843 -7.197 28.063 1.00 90.19 156 CYS A C 1
ATOM 1165 O O . CYS A 1 156 ? 20.408 -7.999 27.230 1.00 90.19 156 CYS A O 1
ATOM 1167 N N . PHE A 1 157 ? 21.363 -6.021 27.711 1.00 90.25 157 PHE A N 1
ATOM 1168 C CA . PHE A 1 157 ? 21.359 -5.524 26.335 1.00 90.25 157 PHE A CA 1
ATOM 1169 C C . PHE A 1 157 ? 22.039 -6.481 25.342 1.00 90.25 157 PHE A C 1
ATOM 1171 O O . PHE A 1 157 ? 21.487 -6.740 24.275 1.00 90.25 157 PHE A O 1
ATOM 1178 N N . ALA A 1 158 ? 23.183 -7.066 25.708 1.00 90.19 158 ALA A N 1
ATOM 1179 C CA . ALA A 1 158 ? 23.898 -8.030 24.872 1.00 90.19 158 ALA A CA 1
ATOM 1180 C C . ALA A 1 158 ? 23.066 -9.290 24.574 1.00 90.19 158 ALA A C 1
ATOM 1182 O O . ALA A 1 158 ? 22.994 -9.763 23.436 1.00 90.19 158 ALA A O 1
ATOM 1183 N N . CYS A 1 159 ? 22.366 -9.803 25.589 1.00 91.06 159 CYS A N 1
ATOM 1184 C CA . CYS A 1 159 ? 21.465 -10.941 25.444 1.00 91.06 159 CYS A CA 1
ATOM 1185 C C . CYS A 1 159 ? 20.237 -10.581 24.594 1.00 91.06 159 CYS A C 1
ATOM 1187 O O . CYS A 1 159 ? 19.862 -11.351 23.714 1.00 91.06 159 CYS A O 1
ATOM 1189 N N . TRP A 1 160 ? 19.649 -9.400 24.786 1.00 92.06 160 TRP A N 1
ATOM 1190 C CA . TRP A 1 160 ? 18.534 -8.936 23.957 1.00 92.06 160 TRP A CA 1
ATOM 1191 C C . TRP A 1 160 ? 18.928 -8.803 22.478 1.00 92.06 160 TRP A C 1
ATOM 1193 O O . TRP A 1 160 ? 18.234 -9.313 21.601 1.00 92.06 160 TRP A O 1
ATOM 1203 N N . MET A 1 161 ? 20.095 -8.212 22.200 1.00 88.25 161 MET A N 1
ATOM 1204 C CA . MET A 1 161 ? 20.660 -8.108 20.846 1.00 88.25 161 MET A CA 1
ATOM 1205 C C . MET A 1 161 ? 20.941 -9.475 20.209 1.00 88.25 161 MET A C 1
ATOM 1207 O O . MET A 1 161 ? 20.896 -9.609 18.988 1.00 88.25 161 MET A O 1
ATOM 1211 N N . SER A 1 162 ? 21.206 -10.489 21.033 1.00 87.69 162 SER A N 1
ATOM 1212 C CA . SER A 1 162 ? 21.437 -11.871 20.602 1.00 87.69 162 SER A CA 1
ATOM 1213 C C . SER A 1 162 ? 20.151 -12.709 20.508 1.00 87.69 162 SER A C 1
ATOM 1215 O O . SER A 1 162 ? 20.224 -13.904 20.238 1.00 87.69 162 SER A O 1
ATOM 1217 N N . GLY A 1 163 ? 18.974 -12.105 20.718 1.00 87.44 163 GLY A N 1
ATOM 1218 C CA . GLY A 1 163 ? 17.673 -12.766 20.571 1.00 87.44 163 GLY A CA 1
ATOM 1219 C C . GLY A 1 163 ? 17.147 -13.468 21.826 1.00 87.44 163 GLY A C 1
ATOM 1220 O O . GLY A 1 163 ? 16.183 -14.224 21.737 1.00 87.44 163 GLY A O 1
ATOM 1221 N N . PHE A 1 164 ? 17.747 -13.239 22.997 1.00 87.81 164 PHE A N 1
ATOM 1222 C CA . PHE A 1 164 ? 17.199 -13.728 24.262 1.00 87.81 164 PHE A CA 1
ATOM 1223 C C . PHE A 1 164 ? 16.100 -12.788 24.765 1.00 87.81 164 PHE A C 1
ATOM 1225 O O . PHE A 1 164 ? 16.255 -11.569 24.743 1.00 87.81 164 PHE A O 1
ATOM 1232 N N . GLU A 1 165 ? 15.018 -13.361 25.290 1.00 89.88 165 GLU A N 1
ATOM 1233 C CA . GLU A 1 165 ? 13.887 -12.610 25.859 1.00 89.88 165 GLU A CA 1
ATOM 1234 C C . GLU A 1 165 ? 13.851 -12.655 27.395 1.00 89.88 165 GLU A C 1
ATOM 1236 O O . GLU A 1 165 ? 13.050 -11.964 28.019 1.00 89.88 165 GLU A O 1
ATOM 1241 N N . THR A 1 166 ? 14.740 -13.434 28.021 1.00 89.19 166 THR A N 1
ATOM 1242 C CA . THR A 1 166 ? 14.816 -13.599 29.479 1.00 89.19 166 THR A CA 1
ATOM 1243 C C . THR A 1 166 ? 16.244 -13.452 29.996 1.00 89.19 166 THR A C 1
ATOM 1245 O O . THR A 1 166 ? 17.219 -13.829 29.328 1.00 89.19 166 THR A O 1
ATOM 1248 N N . ALA A 1 167 ? 16.375 -12.949 31.227 1.00 88.94 167 ALA A N 1
ATOM 1249 C CA . ALA A 1 167 ? 17.656 -12.867 31.923 1.00 88.94 167 ALA A CA 1
ATOM 1250 C C . ALA A 1 167 ? 18.369 -14.222 31.994 1.00 88.94 167 ALA A C 1
ATOM 1252 O O . ALA A 1 167 ? 17.763 -15.287 31.827 1.00 88.94 167 ALA A O 1
ATOM 1253 N N . ASN A 1 168 ? 19.688 -14.174 32.173 1.00 86.06 168 ASN A N 1
ATOM 1254 C CA . ASN A 1 168 ? 20.470 -15.373 32.428 1.00 86.06 168 ASN A CA 1
ATOM 1255 C C . ASN A 1 168 ? 20.176 -15.846 33.849 1.00 86.06 168 ASN A C 1
ATOM 1257 O O . ASN A 1 168 ? 20.503 -15.101 34.774 1.00 86.06 168 ASN A O 1
ATOM 1261 N N . PRO A 1 169 ? 19.582 -17.038 34.046 1.00 79.75 169 PRO A N 1
ATOM 1262 C CA . PRO A 1 169 ? 19.413 -17.576 35.393 1.00 79.75 169 PRO A CA 1
ATOM 1263 C C . PRO A 1 169 ? 20.766 -17.815 36.078 1.00 79.75 169 PRO A C 1
ATOM 1265 O O . PRO A 1 169 ? 20.848 -17.721 37.297 1.00 79.75 169 PRO A O 1
ATOM 1268 N N . ASP A 1 170 ? 21.823 -18.046 35.293 1.00 79.06 170 ASP A N 1
ATOM 1269 C CA . ASP A 1 170 ? 23.189 -18.279 35.767 1.00 79.06 170 ASP A CA 1
ATOM 1270 C C . ASP A 1 170 ? 24.075 -17.017 35.681 1.00 79.06 170 ASP A C 1
ATOM 1272 O O . ASP A 1 170 ? 25.299 -17.122 35.656 1.00 79.06 170 ASP A O 1
ATOM 1276 N N . GLY A 1 171 ? 23.484 -15.818 35.559 1.00 69.62 171 GLY A N 1
ATOM 1277 C CA . GLY A 1 171 ? 24.243 -14.562 35.521 1.00 69.62 171 GLY A CA 1
ATOM 1278 C C . GLY A 1 171 ? 25.031 -14.334 36.815 1.00 69.62 171 GLY A C 1
ATOM 1279 O O . GLY A 1 171 ? 24.533 -14.608 37.907 1.00 69.62 171 GLY A O 1
ATOM 1280 N N . GLU A 1 172 ? 26.264 -13.835 36.727 1.00 66.88 172 GLU A N 1
ATOM 1281 C CA . GLU A 1 172 ? 26.980 -13.423 37.936 1.00 66.88 172 GLU A CA 1
ATOM 1282 C C . GLU A 1 172 ? 26.372 -12.120 38.485 1.00 66.88 172 GLU A C 1
ATOM 1284 O O . GLU A 1 172 ? 26.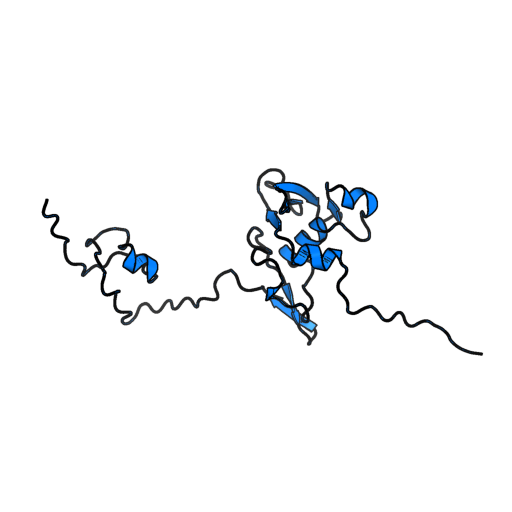026 -11.220 37.713 1.00 66.88 172 GLU A O 1
ATOM 1289 N N . PRO A 1 173 ? 26.222 -11.976 39.814 1.00 60.62 173 PRO A N 1
ATOM 1290 C CA . PRO A 1 173 ? 25.815 -10.706 40.389 1.00 60.62 173 PRO A CA 1
ATOM 1291 C C . PRO A 1 173 ? 26.899 -9.663 40.103 1.00 60.62 173 PRO A C 1
ATOM 1293 O O . PRO A 1 173 ? 28.042 -9.802 40.537 1.00 60.62 173 PRO A O 1
ATOM 1296 N N . VAL A 1 174 ? 26.530 -8.598 39.393 1.00 59.66 174 VAL A N 1
ATOM 1297 C CA . VAL A 1 174 ? 27.405 -7.439 39.211 1.00 59.66 174 VAL A CA 1
ATOM 1298 C C . VAL A 1 174 ? 27.727 -6.837 40.583 1.00 59.66 174 VAL A C 1
ATOM 1300 O O . VAL A 1 174 ? 26.830 -6.413 41.317 1.00 59.66 174 VAL A O 1
ATOM 1303 N N . ASN A 1 175 ? 29.010 -6.822 40.956 1.00 55.38 175 ASN A N 1
ATOM 1304 C CA . ASN A 1 175 ? 29.473 -6.026 42.090 1.00 55.38 175 ASN A CA 1
ATOM 1305 C C . ASN A 1 175 ? 29.303 -4.559 41.702 1.00 55.38 175 ASN A C 1
ATOM 1307 O O . ASN A 1 175 ? 30.022 -4.042 40.849 1.00 55.38 175 ASN A O 1
ATOM 1311 N N . VAL A 1 176 ? 28.314 -3.905 42.303 1.00 56.62 176 VAL A N 1
ATOM 1312 C CA . VAL A 1 176 ? 28.164 -2.453 42.228 1.00 56.62 176 VAL A CA 1
ATOM 1313 C C . VAL A 1 176 ? 29.139 -1.865 43.246 1.00 56.62 176 VAL A C 1
ATOM 1315 O O . VAL A 1 176 ? 28.747 -1.503 44.352 1.00 56.62 176 VAL A O 1
ATOM 1318 N N . ASP A 1 177 ? 30.429 -1.885 42.915 1.00 49.41 177 ASP A N 1
ATOM 1319 C CA . ASP A 1 177 ? 31.416 -1.081 43.629 1.00 49.41 177 ASP A CA 1
ATOM 1320 C C . ASP A 1 177 ? 31.296 0.374 43.128 1.00 49.41 177 ASP A C 1
ATOM 1322 O O . ASP A 1 177 ? 31.287 0.617 41.920 1.00 49.41 177 ASP A O 1
ATOM 1326 N N . ASP A 1 178 ? 31.118 1.282 44.095 1.00 43.06 178 ASP A N 1
ATOM 1327 C CA . ASP A 1 178 ? 30.866 2.740 44.021 1.00 43.06 178 ASP A CA 1
ATOM 1328 C C . ASP A 1 178 ? 31.745 3.515 43.012 1.00 43.06 178 ASP A C 1
ATOM 1330 O O . ASP A 1 178 ? 32.991 3.347 43.040 1.00 43.06 178 ASP A O 1
#

Sequence (178 aa):
MSIYEADAVESIDLEPRDVRALTECQSVLEDMGRVKNADDLYLVVSQSGNEYLVDARSGACECPDSIHRSPEGGCKHYRRVMFATGARSVPAWVETTAIDAHLGEHVSSSPRVAVTDGGVFAGFGSKADMGTQTSSDKTIERPDDCDCIPDASLPCFACWMSGFETANPDGEPVNVDD

Mean predicted aligned error: 15.24 Å

Solvent-accessible surface area (backbone atoms only — not comparable to full-atom values): 10768 Å² total; per-residue (Å²): 138,83,85,80,79,74,76,75,75,75,68,92,64,74,54,74,48,54,49,47,30,41,42,46,61,50,47,51,38,48,63,47,84,96,19,48,91,35,86,62,30,31,39,34,38,40,75,87,72,49,75,31,54,26,33,71,82,74,44,45,44,71,46,79,64,19,79,81,21,60,63,71,82,43,33,40,67,49,47,29,48,31,34,20,50,29,80,35,60,44,62,63,87,59,66,68,87,60,38,33,85,59,60,24,72,54,38,95,46,51,22,27,34,36,41,95,88,73,56,70,48,87,48,77,90,81,74,83,82,72,74,84,75,86,64,94,72,86,82,80,78,76,58,96,74,55,71,10,48,52,86,39,84,53,36,28,71,56,35,42,78,72,72,41,76,52,29,38,79,83,29,63,76,79,80,84,74,130

Nearest PDB structures (foldseek):
  5yu8-assembly1_A  TM=1.486E-01  e=1.032E+00  Gallus gallus